Protein AF-A0A6N2NJD4-F1 (afdb_monomer_lite)

Secondary structure (DSSP, 8-state):
-------PPPHHHHS-GGGGT-TTS---HHHHHHHHHHHHHHHHHHHHHHHHHHHHHHHHHHHHHHHHHHHHHHHHHHHHHHHHHHHHHHHHHHHT---THHHHHS-----------------GGG--HHHHHHHHHSPPPP-GGGTGGGSTT-TTHHHHHH--TTHHHHHHHHHHGGGTTT---------------------------------------------SSTTGGGSS--

Foldseek 3Di:
DPPPDLDQDDLCVQQPVVLVVPVPDPDDPVVSVVSSVRSSVRSVVVSVVVVVVVVVLVVVVVVVVVVVVVVVVVVVVVVVVVVVVVPPVVVVVVVPDPDPVVVVPPDDDDDDDPDDDDPDPPDPVNDDPSVVVVVVPDDDDPPCQVVQVVDPVHGCPSVVVVPPPCVVVVVVVVVVPVVVPPDPDDDDDDDDDDDDDDDDDDDDDDDDDDDDDDDDDDDDDDPDDDPPPVVVVVPPPD

InterPro domains:
  IPR028288 SCAR/WAVE family [PTHR12902] (1-216)

pLDDT: mean 73.9, std 23.11, range [26.42, 98.56]

Radius of gyration: 37.19 Å; chains: 1; bounding box: 63×80×110 Å

Organism: Salix viminalis (NCBI:txid40686)

Sequence (238 aa):
MPLVRFEVRNEYGLGQGELYREGNREEDSKAVLDGVAVAGLVGILRQLGDLAEFAAEVFHGLQERVMSTASRSHKLMVRVQSIEAALPPLEKAVLAQTSHIHFAYTPGSEWHPCIQNEQNHFIYNDLPQFIMDSYEECRDPPRLHLLDKFDTGGPGSCLKRYSDPSYFRRVSGNVTEPDAEKLPKDKRPKKSKKKRSSQRNGDVAHYALMSNHSGSLPLQLVMGRPLLLIRLLQLTRR

Structure (mmCIF, N/CA/C/O backbone):
data_AF-A0A6N2NJD4-F1
#
_entry.id   AF-A0A6N2NJD4-F1
#
loop_
_atom_site.group_PDB
_atom_site.id
_atom_site.type_symbol
_atom_site.label_atom_id
_atom_site.label_alt_id
_atom_site.label_comp_id
_atom_site.label_asym_id
_atom_site.label_entity_id
_atom_site.label_seq_id
_atom_site.pdbx_PDB_ins_code
_atom_site.Cartn_x
_atom_site.Cartn_y
_atom_site.Cartn_z
_atom_site.occupancy
_atom_site.B_iso_or_equiv
_atom_site.auth_seq_id
_atom_site.auth_comp_id
_atom_site.auth_asym_id
_atom_site.auth_atom_id
_atom_site.pdbx_PDB_model_num
ATOM 1 N N . MET A 1 1 ? 13.678 -9.829 7.529 1.00 41.66 1 MET A N 1
ATOM 2 C CA . MET A 1 1 ? 13.281 -9.701 6.113 1.00 41.66 1 MET A CA 1
ATOM 3 C C . MET A 1 1 ? 14.233 -8.719 5.466 1.00 41.66 1 MET A C 1
ATOM 5 O O . MET A 1 1 ? 14.400 -7.648 6.044 1.00 41.66 1 MET A O 1
ATOM 9 N N . PRO A 1 2 ? 14.915 -9.063 4.364 1.00 44.28 2 PRO A N 1
ATOM 10 C CA . PRO A 1 2 ? 15.639 -8.048 3.618 1.00 44.28 2 PRO A CA 1
ATOM 11 C C . PRO A 1 2 ? 14.595 -7.052 3.107 1.00 44.28 2 PRO A C 1
ATOM 13 O O . PRO A 1 2 ? 13.614 -7.450 2.484 1.00 44.28 2 PRO A O 1
ATOM 16 N N . LEU A 1 3 ? 14.756 -5.778 3.458 1.00 49.94 3 LEU A N 1
ATOM 17 C CA . LEU A 1 3 ? 13.982 -4.705 2.847 1.00 49.94 3 LEU A CA 1
ATOM 18 C C . LEU A 1 3 ? 14.367 -4.719 1.368 1.00 49.94 3 LEU A C 1
ATOM 20 O O . LEU A 1 3 ? 15.492 -4.345 1.030 1.00 49.94 3 LEU A O 1
ATOM 24 N N . VAL A 1 4 ? 13.489 -5.248 0.514 1.00 58.44 4 VAL A N 1
ATOM 25 C CA . VAL A 1 4 ? 13.660 -5.164 -0.937 1.00 58.44 4 VAL A CA 1
ATOM 26 C C . VAL A 1 4 ? 13.730 -3.677 -1.251 1.00 58.44 4 VAL A C 1
ATOM 28 O O . VAL A 1 4 ? 12.799 -2.928 -0.957 1.00 58.44 4 VAL A O 1
ATOM 31 N N . ARG A 1 5 ? 14.891 -3.226 -1.723 1.00 67.44 5 ARG A N 1
ATOM 32 C CA . ARG A 1 5 ? 15.075 -1.840 -2.137 1.00 67.44 5 ARG A CA 1
ATOM 33 C C . ARG A 1 5 ? 14.326 -1.673 -3.450 1.00 67.44 5 ARG A C 1
ATOM 35 O O . ARG A 1 5 ? 14.513 -2.493 -4.342 1.00 67.44 5 ARG A O 1
ATOM 42 N N . PHE A 1 6 ? 13.492 -0.641 -3.543 1.00 71.31 6 PHE A N 1
ATOM 43 C CA . PHE A 1 6 ? 12.954 -0.214 -4.828 1.00 71.31 6 PHE A CA 1
ATOM 44 C C . PHE A 1 6 ? 14.142 0.118 -5.737 1.00 71.31 6 PHE A C 1
ATOM 46 O O . PHE A 1 6 ? 14.985 0.947 -5.376 1.00 71.31 6 PHE A O 1
ATOM 53 N N . GLU A 1 7 ? 14.271 -0.609 -6.843 1.00 75.50 7 GLU A N 1
ATOM 54 C CA . GLU A 1 7 ? 15.390 -0.443 -7.760 1.00 75.50 7 GLU A CA 1
ATOM 55 C C . GLU A 1 7 ? 15.073 0.705 -8.710 1.00 75.50 7 GLU A C 1
ATOM 57 O O . GLU A 1 7 ? 14.197 0.616 -9.567 1.00 75.50 7 GLU A O 1
ATOM 62 N N . VAL A 1 8 ? 15.781 1.816 -8.524 1.00 77.38 8 VAL A N 1
ATOM 63 C CA . VAL A 1 8 ? 15.699 2.944 -9.444 1.00 77.38 8 VAL A CA 1
ATOM 64 C C . VAL A 1 8 ? 16.394 2.545 -10.742 1.00 77.38 8 VAL A C 1
ATOM 66 O O . VAL A 1 8 ? 17.527 2.058 -10.724 1.00 77.38 8 VAL A O 1
ATOM 69 N N . ARG A 1 9 ? 15.717 2.760 -11.872 1.00 82.88 9 ARG A N 1
ATOM 70 C CA . ARG A 1 9 ? 16.260 2.446 -13.195 1.00 82.88 9 ARG A CA 1
ATOM 71 C C . ARG A 1 9 ? 17.563 3.209 -13.441 1.00 82.88 9 ARG A C 1
ATOM 73 O O . ARG A 1 9 ? 17.720 4.367 -13.055 1.00 82.88 9 ARG A O 1
ATOM 80 N N . ASN A 1 10 ? 18.498 2.534 -14.102 1.00 85.25 10 ASN A N 1
ATOM 81 C CA . ASN A 1 10 ? 19.816 3.074 -14.411 1.00 85.25 10 ASN A CA 1
ATOM 82 C C . ASN A 1 10 ? 19.728 4.208 -15.448 1.00 85.25 10 ASN A C 1
ATOM 84 O O . ASN A 1 10 ? 19.149 4.020 -16.524 1.00 85.25 10 ASN A O 1
ATOM 88 N N . GLU A 1 11 ? 20.361 5.349 -15.177 1.00 82.62 11 GLU A N 1
ATOM 89 C CA . GLU A 1 11 ? 20.311 6.548 -16.023 1.00 82.62 11 GLU A CA 1
ATOM 90 C C . GLU A 1 11 ? 20.792 6.284 -17.459 1.00 82.62 11 GLU A C 1
ATOM 92 O O . GLU A 1 11 ? 20.189 6.765 -18.420 1.00 82.62 11 GLU A O 1
ATOM 97 N N . TYR A 1 12 ? 21.805 5.428 -17.625 1.00 81.06 12 TYR A N 1
ATOM 98 C CA . TYR A 1 12 ? 22.357 5.060 -18.933 1.00 81.06 12 TYR A CA 1
ATOM 99 C C . TYR A 1 12 ? 21.344 4.324 -19.824 1.00 81.06 12 TYR A C 1
ATOM 101 O O . TYR A 1 12 ? 21.424 4.405 -21.048 1.00 81.06 12 TYR A O 1
ATOM 109 N N . GLY A 1 13 ? 20.386 3.607 -19.224 1.00 83.75 13 GLY A N 1
ATOM 110 C CA . GLY A 1 13 ? 19.316 2.916 -19.948 1.00 83.75 13 GLY A CA 1
ATOM 111 C C . GLY A 1 13 ? 18.120 3.813 -20.274 1.00 83.75 13 GLY A C 1
ATOM 112 O O . GLY A 1 13 ? 17.446 3.585 -21.274 1.00 83.75 13 GLY A O 1
ATOM 113 N N . LEU A 1 14 ? 17.871 4.841 -19.458 1.00 85.69 14 LEU A N 1
ATOM 114 C CA . LEU A 1 14 ? 16.716 5.740 -19.583 1.00 85.69 14 LEU A CA 1
ATOM 115 C C . LEU A 1 14 ? 16.890 6.826 -20.653 1.00 85.69 14 LEU A C 1
ATOM 117 O O . LEU A 1 14 ? 15.904 7.342 -21.183 1.00 85.69 14 LEU A O 1
ATOM 121 N N . GLY A 1 15 ? 18.131 7.209 -20.948 1.00 83.56 15 GLY A N 1
ATOM 122 C CA . GLY A 1 15 ? 18.453 8.138 -22.027 1.00 83.56 15 GLY A CA 1
ATOM 123 C C . GLY A 1 15 ? 18.366 7.453 -23.388 1.00 83.56 15 GLY A C 1
ATOM 124 O O . GLY A 1 15 ? 17.286 7.276 -23.949 1.00 83.56 15 GLY A O 1
ATOM 125 N N . GLN A 1 16 ? 19.532 7.072 -23.906 1.00 81.88 16 GLN A N 1
ATOM 126 C CA . GLN A 1 16 ? 19.685 6.338 -25.158 1.00 81.88 16 GLN A CA 1
ATOM 127 C C . GLN A 1 16 ? 20.886 5.391 -25.035 1.00 81.88 16 GLN A C 1
ATOM 129 O O . GLN A 1 16 ? 22.011 5.723 -25.403 1.00 81.88 16 GLN A O 1
ATOM 134 N N . GLY A 1 17 ? 20.640 4.208 -24.463 1.00 76.94 17 GLY A N 1
ATOM 135 C CA . GLY A 1 17 ? 21.679 3.237 -24.091 1.00 76.94 17 GLY A CA 1
ATOM 136 C C . GLY A 1 17 ? 22.566 2.751 -25.245 1.00 76.94 17 GLY A C 1
ATOM 137 O O . GLY A 1 17 ? 23.693 2.316 -25.016 1.00 76.94 17 GLY A O 1
ATOM 138 N N . GLU A 1 18 ? 22.080 2.846 -26.484 1.00 78.88 18 GLU A N 1
ATOM 139 C CA . GLU A 1 18 ? 22.795 2.438 -27.700 1.00 78.88 18 GLU A CA 1
ATOM 140 C C . GLU A 1 18 ? 24.040 3.302 -27.962 1.00 78.88 18 GLU A C 1
ATOM 142 O O . GLU A 1 18 ? 25.089 2.764 -28.319 1.00 78.88 18 GLU A O 1
ATOM 147 N N . LEU A 1 19 ? 23.986 4.601 -27.636 1.00 76.94 19 LEU A N 1
ATOM 148 C CA . LEU A 1 19 ? 25.103 5.539 -27.824 1.00 76.94 19 LEU A CA 1
ATOM 149 C C . LEU A 1 19 ? 26.313 5.215 -26.935 1.00 76.94 19 LEU A C 1
ATOM 151 O O . LEU A 1 19 ? 27.450 5.483 -27.310 1.00 76.94 19 LEU A O 1
ATOM 155 N N . TYR A 1 20 ? 26.092 4.582 -25.778 1.00 72.38 20 TYR A N 1
ATOM 156 C CA . TYR A 1 20 ? 27.173 4.110 -24.904 1.00 72.38 20 TYR A CA 1
ATOM 157 C C . TYR A 1 20 ? 27.839 2.825 -25.416 1.00 72.38 20 TYR A C 1
ATOM 159 O O . TYR A 1 20 ? 28.929 2.474 -24.965 1.00 72.38 20 TYR A O 1
ATOM 167 N N . ARG A 1 21 ? 27.182 2.096 -26.327 1.00 75.00 21 ARG A N 1
ATOM 168 C CA . ARG A 1 21 ? 27.641 0.797 -26.841 1.00 75.00 21 ARG A CA 1
ATOM 169 C C . ARG A 1 21 ? 28.287 0.909 -28.226 1.00 75.00 21 ARG A C 1
ATOM 171 O O . ARG A 1 21 ? 29.145 0.094 -28.548 1.00 75.00 21 ARG A O 1
ATOM 178 N N . GLU A 1 22 ? 27.913 1.909 -29.023 1.00 67.44 22 GLU A N 1
ATOM 179 C CA . GLU A 1 22 ? 28.341 2.081 -30.423 1.00 67.44 22 GLU A CA 1
ATOM 180 C C . GLU A 1 22 ? 29.649 2.872 -30.638 1.00 67.44 22 GLU A C 1
ATOM 182 O O . GLU A 1 22 ? 29.954 3.239 -31.770 1.00 67.44 22 GLU A O 1
ATOM 187 N N . GLY A 1 23 ? 30.483 3.070 -29.609 1.00 60.19 23 GLY A N 1
ATOM 188 C CA . GLY A 1 23 ? 31.708 3.896 -29.653 1.00 60.19 23 GLY A CA 1
ATOM 189 C C . GLY A 1 23 ? 32.850 3.453 -30.592 1.00 60.19 23 GLY A C 1
ATOM 190 O O . GLY A 1 23 ? 33.987 3.858 -30.380 1.00 60.19 23 GLY A O 1
ATOM 191 N N . ASN A 1 24 ? 32.580 2.614 -31.595 1.00 57.34 24 ASN A N 1
ATOM 192 C CA . ASN A 1 24 ? 33.562 2.036 -32.516 1.00 57.34 24 ASN A CA 1
ATOM 193 C C . ASN A 1 24 ? 33.268 2.309 -34.005 1.00 57.34 24 ASN A C 1
ATOM 195 O O . ASN A 1 24 ? 33.905 1.711 -34.872 1.00 57.34 24 ASN A O 1
ATOM 199 N N . ARG A 1 25 ? 32.288 3.162 -34.325 1.00 63.16 25 ARG A N 1
ATOM 200 C CA . ARG A 1 25 ? 31.987 3.568 -35.709 1.00 63.16 25 ARG A CA 1
ATOM 201 C C . ARG A 1 25 ? 32.747 4.862 -36.008 1.00 63.16 25 ARG A C 1
ATOM 203 O O . ARG A 1 25 ? 32.853 5.707 -35.128 1.00 63.16 25 ARG A O 1
ATOM 210 N N . GLU A 1 26 ? 33.309 4.984 -37.212 1.00 59.03 26 GLU A N 1
ATOM 211 C CA . GLU A 1 26 ? 34.078 6.141 -37.717 1.00 59.03 26 GLU A CA 1
ATOM 212 C C . GLU A 1 26 ? 33.201 7.409 -37.856 1.00 59.03 26 GLU A C 1
ATOM 214 O O . GLU A 1 26 ? 33.048 7.978 -38.935 1.00 59.03 26 GLU A O 1
ATOM 219 N N . GLU A 1 27 ? 32.560 7.827 -36.769 1.00 63.69 27 GLU A N 1
ATOM 220 C CA . GLU A 1 27 ? 31.718 9.014 -36.674 1.00 63.69 27 GLU A CA 1
ATOM 221 C C . GLU A 1 27 ? 32.512 10.205 -36.127 1.00 63.69 27 GLU A C 1
ATOM 223 O O . GLU A 1 27 ? 33.555 10.056 -35.485 1.00 63.69 27 GLU A O 1
ATOM 228 N N . ASP A 1 28 ? 32.008 11.415 -36.387 1.00 78.50 28 ASP A N 1
ATOM 229 C CA . ASP A 1 28 ? 32.561 12.655 -35.846 1.00 78.50 28 ASP A CA 1
ATOM 230 C C . ASP A 1 28 ? 32.601 12.581 -34.310 1.00 78.50 28 ASP A C 1
ATOM 232 O O . ASP A 1 28 ? 31.572 12.648 -33.633 1.00 78.50 28 ASP A O 1
ATOM 236 N N . SER A 1 29 ? 33.809 12.437 -33.753 1.00 80.69 29 SER A N 1
ATOM 237 C CA . SER A 1 29 ? 34.042 12.250 -32.316 1.00 80.69 29 SER A CA 1
ATOM 238 C C . SER A 1 29 ? 33.379 13.329 -31.457 1.00 80.69 29 SER A C 1
ATOM 240 O O . SER A 1 29 ? 33.031 13.054 -30.307 1.00 80.69 29 SER A O 1
ATOM 242 N N . LYS A 1 30 ? 33.195 14.543 -31.991 1.00 84.56 30 LYS A N 1
ATOM 243 C CA . LYS A 1 30 ? 32.505 15.624 -31.286 1.00 84.56 30 LYS A CA 1
ATOM 244 C C . LYS A 1 30 ? 31.002 15.362 -31.189 1.00 84.56 30 LYS A C 1
ATOM 246 O O . LYS A 1 30 ? 30.432 15.507 -30.112 1.00 84.56 30 LYS A O 1
ATOM 251 N N . ALA A 1 31 ? 30.379 14.934 -32.285 1.00 83.81 31 ALA A N 1
ATOM 252 C CA . ALA A 1 31 ? 28.952 14.628 -32.324 1.00 83.81 31 ALA A CA 1
ATOM 253 C C . ALA A 1 31 ? 28.594 13.453 -31.399 1.00 83.81 31 ALA A C 1
ATOM 255 O O . ALA A 1 31 ? 27.575 13.504 -30.712 1.00 83.81 31 ALA A O 1
ATOM 256 N N . VAL A 1 32 ? 29.462 12.438 -31.318 1.00 85.06 32 VAL A N 1
ATOM 257 C CA . VAL A 1 32 ? 29.299 11.307 -30.388 1.00 85.06 32 VAL A CA 1
ATOM 258 C C . VAL A 1 32 ? 29.342 11.780 -28.933 1.00 85.06 32 VAL A C 1
ATOM 260 O O . VAL A 1 32 ? 28.476 11.413 -28.140 1.00 85.06 32 VAL A O 1
ATOM 263 N N . LEU A 1 33 ? 30.315 12.625 -28.572 1.00 86.94 33 LEU A N 1
ATOM 264 C CA . LEU A 1 33 ? 30.440 13.141 -27.206 1.00 86.94 33 LEU A CA 1
ATOM 265 C C . LEU A 1 33 ? 29.244 14.020 -26.813 1.00 86.94 33 LEU A C 1
ATOM 267 O O . LEU A 1 33 ? 28.699 13.854 -25.720 1.00 86.94 33 LEU A O 1
ATOM 271 N N . ASP A 1 34 ? 28.813 14.910 -27.709 1.00 89.12 34 ASP A N 1
ATOM 272 C CA . ASP A 1 34 ? 27.636 15.758 -27.500 1.00 89.12 34 ASP A CA 1
ATOM 273 C C . ASP A 1 34 ? 26.365 14.897 -27.349 1.00 89.12 34 ASP A C 1
ATOM 275 O O . ASP A 1 34 ? 25.558 15.125 -26.444 1.00 89.12 34 ASP A O 1
ATOM 279 N N . GLY A 1 35 ? 26.218 13.850 -28.168 1.00 88.31 35 GLY A N 1
ATOM 280 C CA . GLY A 1 35 ? 25.114 12.890 -28.085 1.00 88.31 35 GLY A CA 1
ATOM 281 C C . GLY A 1 35 ? 25.081 12.124 -26.761 1.00 88.31 35 GLY A C 1
ATOM 282 O O . GLY A 1 35 ? 24.030 12.044 -26.124 1.00 88.31 35 GLY A O 1
ATOM 283 N N . VAL A 1 36 ? 26.227 11.619 -26.295 1.00 89.25 36 VAL A N 1
ATOM 284 C CA . VAL A 1 36 ? 26.351 10.928 -24.999 1.00 89.25 36 VAL A CA 1
ATOM 285 C C . VAL A 1 36 ? 26.058 11.869 -23.828 1.00 89.25 36 VAL A C 1
ATOM 287 O O . VAL A 1 36 ? 25.386 11.469 -22.875 1.00 89.25 36 VAL A O 1
ATOM 290 N N . ALA A 1 37 ? 26.514 13.123 -23.890 1.00 90.62 37 ALA A N 1
ATOM 291 C CA . ALA A 1 37 ? 26.232 14.119 -22.857 1.00 90.62 37 ALA A CA 1
ATOM 292 C C . ALA A 1 37 ? 24.728 14.420 -22.756 1.00 90.62 37 ALA A C 1
ATOM 294 O O . ALA A 1 37 ? 24.165 14.409 -21.658 1.00 90.62 37 ALA A O 1
ATOM 295 N N . VAL A 1 38 ? 24.058 14.629 -23.894 1.00 92.62 38 VAL A N 1
ATOM 296 C CA . VAL A 1 38 ? 22.604 14.848 -23.937 1.00 92.62 38 VAL A CA 1
ATOM 297 C C . VAL A 1 38 ? 21.848 13.601 -23.474 1.00 92.62 38 VAL A C 1
ATOM 299 O O . VAL A 1 38 ? 20.945 13.718 -22.647 1.00 92.62 38 VAL A O 1
ATOM 302 N N . ALA A 1 39 ? 22.234 12.407 -23.932 1.00 91.25 39 ALA A N 1
ATOM 303 C CA . ALA A 1 39 ? 21.615 11.150 -23.512 1.00 91.25 39 ALA A CA 1
ATOM 304 C C . ALA A 1 39 ? 21.750 10.916 -22.000 1.00 91.25 39 ALA A C 1
ATOM 306 O O . ALA A 1 39 ? 20.775 10.522 -21.360 1.00 91.25 39 ALA A O 1
ATOM 307 N N . GLY A 1 40 ? 22.911 11.222 -21.415 1.00 91.75 40 GLY A N 1
ATOM 308 C CA . GLY A 1 40 ? 23.136 11.140 -19.972 1.00 91.75 40 GLY A CA 1
ATOM 309 C C . GLY A 1 40 ? 22.259 12.111 -19.183 1.00 91.75 40 GLY A C 1
ATOM 310 O O . GLY A 1 40 ? 21.608 11.709 -18.221 1.00 91.75 40 GLY A O 1
ATOM 311 N N . LEU A 1 41 ? 22.164 13.372 -19.622 1.00 93.75 41 LEU A N 1
ATOM 312 C CA . LEU A 1 41 ? 21.281 14.367 -18.999 1.00 93.75 41 LEU A CA 1
ATOM 313 C C . LEU A 1 41 ? 19.806 13.948 -19.064 1.00 93.75 41 LEU A C 1
ATOM 315 O O . LEU A 1 41 ? 19.091 14.053 -18.069 1.00 93.75 41 LEU A O 1
ATOM 319 N N . VAL A 1 42 ? 19.353 13.436 -20.211 1.00 94.31 42 VAL A N 1
ATOM 320 C CA . VAL A 1 42 ? 17.987 12.915 -20.379 1.00 94.31 42 VAL A CA 1
ATOM 321 C C . VAL A 1 42 ? 17.744 11.702 -19.476 1.00 94.31 42 VAL A C 1
ATOM 323 O O . VAL A 1 42 ? 16.677 11.598 -18.870 1.00 94.31 42 VAL A O 1
ATOM 326 N N . GLY A 1 43 ? 18.732 10.813 -19.348 1.00 94.12 43 GLY A N 1
ATOM 327 C CA . GLY A 1 43 ? 18.688 9.668 -18.442 1.00 94.12 43 GLY A CA 1
ATOM 328 C C . GLY A 1 43 ? 18.491 10.079 -16.984 1.00 94.12 43 GLY A C 1
ATOM 329 O O . GLY A 1 43 ? 17.584 9.574 -16.325 1.00 94.12 43 GLY A O 1
ATOM 330 N N . ILE A 1 44 ? 19.266 11.060 -16.511 1.00 94.62 44 ILE A N 1
ATOM 331 C CA . ILE A 1 44 ? 19.141 11.621 -15.155 1.00 94.62 44 ILE A CA 1
ATOM 332 C C . ILE A 1 44 ? 17.772 12.285 -14.956 1.00 94.62 44 ILE A C 1
ATOM 334 O O . ILE A 1 44 ? 17.129 12.080 -13.929 1.00 94.62 44 ILE A O 1
ATOM 338 N N . LEU A 1 45 ? 17.293 13.065 -15.933 1.00 95.62 45 LEU A N 1
ATOM 339 C CA . LEU A 1 45 ? 15.982 13.719 -15.844 1.00 95.62 45 LEU A CA 1
ATOM 340 C C . LEU A 1 45 ? 14.838 12.707 -15.714 1.00 95.62 45 LEU A C 1
ATOM 342 O O . LEU A 1 45 ? 13.924 12.921 -14.921 1.00 95.62 45 LEU A O 1
ATOM 346 N N . ARG A 1 46 ? 14.897 11.596 -16.454 1.00 93.94 46 ARG A N 1
ATOM 347 C CA . ARG A 1 46 ? 13.920 10.505 -16.327 1.00 93.94 46 ARG A CA 1
ATOM 348 C C . ARG A 1 46 ? 14.017 9.801 -14.983 1.00 93.94 46 ARG A C 1
ATOM 350 O O . ARG A 1 46 ? 12.993 9.585 -14.355 1.00 93.94 46 ARG A O 1
ATOM 357 N N . GLN A 1 47 ? 15.231 9.539 -14.508 1.00 94.00 47 GLN A N 1
ATOM 358 C CA . GLN A 1 47 ? 15.458 8.924 -13.201 1.00 94.00 47 GLN A CA 1
ATOM 359 C C . GLN A 1 47 ? 14.884 9.773 -12.053 1.00 94.00 47 GLN A C 1
ATOM 361 O O . GLN A 1 47 ? 14.297 9.244 -11.111 1.00 94.00 47 GLN A O 1
ATOM 366 N N . LEU A 1 48 ? 15.012 11.101 -12.142 1.00 94.81 48 LEU A N 1
ATOM 367 C CA . LEU A 1 48 ? 14.375 12.031 -11.206 1.00 94.81 48 LEU A CA 1
ATOM 368 C C . LEU A 1 48 ? 12.844 12.015 -11.317 1.00 94.81 48 LEU A C 1
ATOM 370 O O . LEU A 1 48 ? 12.172 12.178 -10.301 1.00 94.81 48 LEU A O 1
ATOM 374 N N . GLY A 1 49 ? 12.304 11.808 -12.521 1.00 93.31 49 GLY A N 1
ATOM 375 C CA . GLY A 1 49 ? 10.875 11.589 -12.751 1.00 93.31 49 GLY A CA 1
ATOM 376 C C . GLY A 1 49 ? 10.361 10.341 -12.034 1.00 93.31 49 GLY A C 1
ATOM 377 O O . GLY A 1 49 ? 9.445 10.455 -11.223 1.00 93.31 49 GLY A O 1
ATOM 378 N N . ASP A 1 50 ? 11.014 9.195 -12.247 1.00 89.88 50 ASP A N 1
ATOM 379 C CA . ASP A 1 50 ? 10.681 7.922 -11.589 1.00 89.88 50 ASP A CA 1
ATOM 380 C C . ASP A 1 50 ? 10.749 8.056 -10.051 1.00 89.88 50 ASP A C 1
ATOM 382 O O . ASP A 1 50 ? 9.878 7.584 -9.321 1.00 89.88 50 ASP A O 1
ATOM 386 N N . LEU A 1 51 ? 11.766 8.759 -9.530 1.00 91.12 51 LEU A N 1
ATOM 387 C CA . LEU A 1 51 ? 11.895 9.018 -8.092 1.00 91.12 51 LEU A CA 1
ATOM 388 C C . LEU A 1 51 ? 10.774 9.919 -7.552 1.00 91.12 51 LEU A C 1
ATOM 390 O O . LEU A 1 51 ? 10.303 9.711 -6.432 1.00 91.12 51 LEU A O 1
ATOM 394 N N . ALA A 1 52 ? 10.366 10.934 -8.316 1.00 94.06 52 ALA A N 1
ATOM 395 C CA . ALA A 1 52 ? 9.279 11.827 -7.931 1.00 94.06 52 ALA A CA 1
ATOM 396 C C . ALA A 1 52 ? 7.928 11.097 -7.903 1.00 94.06 52 ALA A C 1
ATOM 398 O O . ALA A 1 52 ? 7.144 11.318 -6.978 1.00 94.06 52 ALA A O 1
ATOM 399 N N . GLU A 1 53 ? 7.681 10.206 -8.864 1.00 89.62 53 GLU A N 1
ATOM 400 C CA . GLU A 1 53 ? 6.502 9.336 -8.896 1.00 89.62 53 GLU A CA 1
ATOM 401 C C . GLU A 1 53 ? 6.467 8.410 -7.674 1.00 89.62 53 GLU A C 1
ATOM 403 O O . GLU A 1 53 ? 5.499 8.430 -6.911 1.00 89.62 53 GLU A O 1
ATOM 408 N N . PHE A 1 54 ? 7.572 7.717 -7.382 1.00 87.50 54 PHE A N 1
ATOM 409 C CA . PHE A 1 54 ? 7.679 6.872 -6.189 1.00 87.50 54 PHE A CA 1
ATOM 410 C C . PHE A 1 54 ? 7.458 7.657 -4.885 1.00 87.50 54 PHE A C 1
ATOM 412 O O . PHE A 1 54 ? 6.750 7.213 -3.978 1.00 87.50 54 PHE A O 1
ATOM 419 N N . ALA A 1 55 ? 8.037 8.857 -4.773 1.00 91.69 55 ALA A N 1
ATOM 420 C CA . ALA A 1 55 ? 7.818 9.714 -3.612 1.00 91.69 55 ALA A CA 1
ATOM 421 C C . ALA A 1 55 ? 6.338 10.104 -3.464 1.00 91.69 55 ALA A C 1
ATOM 423 O O . ALA A 1 55 ? 5.818 10.106 -2.345 1.00 91.69 55 ALA A O 1
ATOM 424 N N . ALA A 1 56 ? 5.650 10.404 -4.570 1.00 92.50 56 ALA A N 1
ATOM 425 C CA . ALA A 1 56 ? 4.229 10.734 -4.557 1.00 92.50 56 ALA A CA 1
ATOM 426 C C . ALA A 1 56 ? 3.375 9.572 -4.027 1.00 92.50 56 ALA A C 1
ATOM 428 O O . ALA A 1 56 ? 2.512 9.805 -3.179 1.00 92.50 56 ALA A O 1
ATOM 429 N N . GLU A 1 57 ? 3.652 8.332 -4.435 1.00 88.06 57 GLU A N 1
ATOM 430 C CA . GLU A 1 57 ? 2.962 7.143 -3.914 1.00 88.06 57 GLU A CA 1
ATOM 431 C C . GLU A 1 57 ? 3.159 6.969 -2.402 1.00 88.06 57 GLU A C 1
ATOM 433 O O . GLU A 1 57 ? 2.193 6.775 -1.654 1.00 88.06 57 GLU A O 1
ATOM 438 N N . VAL A 1 58 ? 4.402 7.099 -1.923 1.00 89.94 58 VAL A N 1
ATOM 439 C CA . VAL A 1 58 ? 4.732 6.987 -0.491 1.00 89.94 58 VAL A CA 1
ATOM 440 C C . VAL A 1 58 ? 3.994 8.049 0.322 1.00 89.94 58 VAL A C 1
ATOM 442 O O . VAL A 1 58 ? 3.385 7.742 1.354 1.00 89.94 58 VAL A O 1
ATOM 445 N N . PHE A 1 59 ? 4.025 9.305 -0.130 1.00 95.06 59 PHE A N 1
ATOM 446 C CA . PHE A 1 59 ? 3.356 10.395 0.576 1.00 95.06 59 PHE A CA 1
ATOM 447 C C . PHE A 1 59 ? 1.835 10.293 0.503 1.00 95.06 59 PHE A C 1
ATOM 449 O O . PHE A 1 59 ? 1.174 10.621 1.490 1.00 95.06 59 PHE A O 1
ATOM 456 N N . HIS A 1 60 ? 1.277 9.786 -0.596 1.00 93.69 60 HIS A N 1
ATOM 457 C CA . HIS A 1 60 ? -0.152 9.517 -0.705 1.00 93.69 60 HIS A CA 1
ATOM 458 C C . HIS A 1 60 ? -0.610 8.478 0.328 1.00 93.69 60 HIS A C 1
ATOM 460 O O . HIS A 1 60 ? -1.520 8.749 1.117 1.00 93.69 60 HIS A O 1
ATOM 466 N N . GLY A 1 61 ? 0.075 7.331 0.405 1.00 90.44 61 GLY A N 1
ATOM 467 C CA . GLY A 1 61 ? -0.236 6.293 1.392 1.00 90.44 61 GLY A CA 1
ATOM 468 C C . GLY A 1 61 ? -0.084 6.785 2.836 1.00 90.44 61 GLY A C 1
ATOM 469 O O . GLY A 1 61 ? -0.914 6.489 3.701 1.00 90.44 61 GLY A O 1
ATOM 470 N N . LEU A 1 62 ? 0.937 7.603 3.114 1.00 96.00 62 LEU A N 1
ATOM 471 C CA . LEU A 1 62 ? 1.102 8.226 4.429 1.00 96.00 62 LEU A CA 1
ATOM 472 C C . LEU A 1 62 ? -0.044 9.195 4.747 1.00 96.00 62 LEU A C 1
ATOM 474 O O . LEU A 1 62 ? -0.585 9.161 5.855 1.00 96.00 62 LEU A O 1
ATOM 478 N N . GLN A 1 63 ? -0.431 10.038 3.790 1.00 97.25 63 GLN A N 1
ATOM 479 C CA . GLN A 1 63 ? -1.523 10.993 3.955 1.00 97.25 63 GLN A CA 1
ATOM 480 C C . GLN A 1 63 ? -2.834 10.278 4.285 1.00 97.25 63 GLN A C 1
ATOM 482 O O . GLN A 1 63 ? -3.526 10.692 5.216 1.00 97.25 63 GLN A O 1
ATOM 487 N N . GLU A 1 64 ? -3.163 9.187 3.594 1.00 95.69 64 GLU A N 1
ATOM 488 C CA . GLU A 1 64 ? -4.370 8.403 3.875 1.00 95.69 64 GLU A CA 1
ATOM 489 C C . GLU A 1 64 ? -4.384 7.887 5.325 1.00 95.69 64 GLU A C 1
ATOM 491 O O . GLU A 1 64 ? -5.365 8.061 6.062 1.00 95.69 64 GLU A O 1
ATOM 496 N N . ARG A 1 65 ? -3.259 7.326 5.790 1.00 96.19 65 ARG A N 1
ATOM 497 C CA . ARG A 1 65 ? -3.109 6.831 7.170 1.00 96.19 65 ARG A CA 1
ATOM 498 C C . ARG A 1 65 ? -3.224 7.948 8.202 1.00 96.19 65 ARG A C 1
ATOM 500 O O . ARG A 1 65 ? -3.885 7.767 9.233 1.00 96.19 65 ARG A O 1
ATOM 507 N N . VAL A 1 66 ? -2.618 9.103 7.933 1.00 98.50 66 VAL A N 1
ATOM 508 C CA . VAL A 1 66 ? -2.698 10.286 8.801 1.00 98.50 66 VAL A CA 1
ATOM 509 C C . VAL A 1 66 ? -4.135 10.795 8.879 1.00 98.50 66 VAL A C 1
ATOM 511 O O . VAL A 1 66 ? -4.640 11.012 9.980 1.00 98.50 66 VAL A O 1
ATOM 514 N N . MET A 1 67 ? -4.831 10.910 7.748 1.00 98.25 67 MET A N 1
ATOM 515 C CA . MET A 1 67 ? -6.218 11.379 7.693 1.00 98.25 67 MET A CA 1
ATOM 516 C C . MET A 1 67 ? -7.179 10.433 8.419 1.00 98.25 67 MET A C 1
ATOM 518 O O . MET A 1 67 ? -8.003 10.884 9.221 1.00 98.25 67 MET A O 1
ATOM 522 N N . SER A 1 68 ? -7.040 9.119 8.218 1.00 98.12 68 SER A N 1
ATOM 523 C CA . SER A 1 68 ? -7.824 8.105 8.939 1.00 98.12 68 SER A CA 1
ATOM 524 C C . SER A 1 68 ? -7.602 8.195 10.453 1.00 98.12 68 SER A C 1
ATOM 526 O O . SER A 1 68 ? -8.552 8.204 11.244 1.00 98.12 68 SER A O 1
ATOM 528 N N . THR A 1 69 ? -6.346 8.352 10.876 1.00 98.31 69 THR A N 1
ATOM 529 C CA . THR A 1 69 ? -5.987 8.496 12.294 1.00 98.31 69 THR A CA 1
ATOM 530 C C . THR A 1 69 ? -6.521 9.799 12.888 1.00 98.31 69 THR A C 1
ATOM 532 O O . THR A 1 69 ? -7.081 9.784 13.985 1.00 98.31 69 THR A O 1
ATOM 535 N N . ALA A 1 70 ? -6.417 10.916 12.166 1.00 98.50 70 ALA A N 1
ATOM 536 C CA . ALA A 1 70 ? -6.933 12.214 12.596 1.00 98.50 70 ALA A CA 1
ATOM 537 C C . ALA A 1 70 ? -8.460 12.189 12.764 1.00 98.50 70 ALA A C 1
ATOM 539 O O . ALA A 1 70 ? -8.973 12.633 13.791 1.00 98.50 70 ALA A O 1
ATOM 540 N N . SER A 1 71 ? -9.183 11.590 11.812 1.00 98.50 71 SER A N 1
ATOM 541 C CA . SER A 1 71 ? -10.636 11.387 11.895 1.00 98.50 71 SER A CA 1
ATOM 542 C C . SER A 1 71 ? -11.031 10.558 13.125 1.00 98.50 71 SER A C 1
ATOM 544 O O . SER A 1 71 ? -11.897 10.957 13.913 1.00 98.50 71 SER A O 1
ATOM 546 N N . ARG A 1 72 ? -10.339 9.435 13.367 1.00 98.00 72 ARG A N 1
ATOM 547 C CA . ARG A 1 72 ? -10.547 8.598 14.563 1.00 98.00 72 ARG A CA 1
ATOM 548 C C . ARG A 1 72 ? -10.259 9.357 15.858 1.00 98.00 72 ARG A C 1
ATOM 550 O O . ARG A 1 72 ? -11.034 9.242 16.807 1.00 98.00 72 ARG A O 1
ATOM 557 N N . SER A 1 73 ? -9.174 10.129 15.889 1.00 98.56 73 SER A N 1
ATOM 558 C CA . SER A 1 73 ? -8.789 10.961 17.032 1.00 98.56 73 SER A CA 1
ATOM 559 C C . SER A 1 73 ? -9.854 12.013 17.334 1.00 98.56 73 SER A C 1
ATOM 561 O O . SER A 1 73 ? -10.304 12.130 18.472 1.00 98.56 73 SER A O 1
ATOM 563 N N . HIS A 1 74 ? -10.358 12.699 16.306 1.00 98.44 74 HIS A N 1
ATOM 564 C CA . HIS A 1 74 ? -11.428 13.677 16.463 1.00 98.44 74 HIS A CA 1
ATOM 565 C C . HIS A 1 74 ? -12.711 13.039 17.018 1.00 98.44 74 HIS A C 1
ATOM 567 O O . HIS A 1 74 ? -13.284 13.534 17.989 1.00 98.44 74 HIS A O 1
ATOM 573 N N . LYS A 1 75 ? -13.120 11.880 16.484 1.00 98.38 75 LYS A N 1
ATOM 574 C CA . LYS A 1 75 ? -14.266 11.119 17.012 1.00 98.38 75 LYS A CA 1
ATOM 575 C C . LYS A 1 75 ? -14.072 10.725 18.479 1.00 98.38 75 LYS A C 1
ATOM 577 O O . LYS A 1 75 ? -15.024 10.765 19.257 1.00 98.38 75 LYS A O 1
ATOM 582 N N . LEU A 1 76 ? -12.858 10.334 18.866 1.00 98.19 76 LEU A N 1
ATOM 583 C CA . LEU A 1 76 ? -12.527 10.019 20.254 1.00 98.19 76 LEU A CA 1
ATOM 584 C C . LEU A 1 76 ? -12.603 11.266 21.142 1.00 98.19 76 LEU A C 1
ATOM 586 O O . LEU A 1 76 ? -13.204 11.199 22.208 1.00 98.19 76 LEU A O 1
ATOM 590 N N . MET A 1 77 ? -12.085 12.403 20.681 1.00 98.44 77 MET A N 1
ATOM 591 C CA . MET A 1 77 ? -12.138 13.675 21.404 1.00 98.44 77 MET A CA 1
ATOM 592 C C . MET A 1 77 ? -13.578 14.109 21.697 1.00 98.44 77 MET A C 1
ATOM 594 O O . MET A 1 77 ? -13.897 14.430 22.839 1.00 98.44 77 MET A O 1
ATOM 598 N N . VAL A 1 78 ? -14.468 14.045 20.704 1.00 98.44 78 VAL A N 1
ATOM 599 C CA . VAL A 1 78 ? -15.896 14.366 20.888 1.00 98.44 78 VAL A CA 1
ATOM 600 C C . VAL A 1 78 ? -16.545 13.440 21.924 1.00 98.44 78 VAL A C 1
ATOM 602 O O . VAL A 1 78 ? -17.302 13.890 22.783 1.00 98.44 78 VAL A O 1
ATOM 605 N N . ARG A 1 79 ? -16.221 12.140 21.901 1.00 98.06 79 ARG A N 1
ATOM 606 C CA . ARG A 1 79 ? -16.724 11.187 22.906 1.00 98.06 79 ARG A CA 1
ATOM 607 C C . ARG A 1 79 ? -16.197 11.491 24.306 1.00 98.06 79 ARG A C 1
ATOM 609 O O . ARG A 1 79 ? -16.963 11.391 25.257 1.00 98.06 79 ARG A O 1
ATOM 616 N N . VAL A 1 80 ? -14.925 11.864 24.435 1.00 98.44 80 VAL A N 1
ATOM 617 C CA . VAL A 1 80 ? -14.331 12.257 25.722 1.00 98.44 80 VAL A CA 1
ATOM 618 C C . VAL A 1 80 ? -15.049 13.478 26.288 1.00 98.44 80 VAL A C 1
ATOM 620 O O . VAL A 1 80 ? -15.460 13.433 27.440 1.00 98.44 80 VAL A O 1
ATOM 623 N N . GLN A 1 81 ? -15.302 14.505 25.473 1.00 98.19 81 GLN A N 1
ATOM 624 C CA . GLN A 1 81 ? -16.062 15.689 25.896 1.00 98.19 81 GLN A CA 1
ATOM 625 C C . GLN A 1 81 ? -17.484 15.331 26.351 1.00 98.19 81 GLN A C 1
ATOM 627 O O . GLN A 1 81 ? -17.964 15.833 27.364 1.00 98.19 81 GLN A O 1
ATOM 632 N N . SER A 1 82 ? -18.154 14.422 25.636 1.00 97.94 82 SER A N 1
ATOM 633 C CA . SER A 1 82 ? -19.475 13.930 26.038 1.00 97.94 82 SER A CA 1
ATOM 634 C C . SER A 1 82 ? -19.443 13.179 27.372 1.00 97.94 82 SER A C 1
ATOM 636 O O . SER A 1 82 ? -20.379 13.316 28.157 1.00 97.94 82 SER A O 1
ATOM 638 N N . ILE A 1 83 ? -18.402 12.382 27.632 1.00 97.44 83 ILE A N 1
ATOM 639 C CA . ILE A 1 83 ? -18.231 11.665 28.904 1.00 97.44 83 ILE A CA 1
ATOM 640 C C . ILE A 1 83 ? -17.919 12.656 30.028 1.00 97.44 83 ILE A C 1
ATOM 642 O O . ILE A 1 83 ? -18.527 12.575 31.090 1.00 97.44 83 ILE A O 1
ATOM 646 N N . GLU A 1 84 ? -17.027 13.615 29.786 1.00 97.94 84 GLU A N 1
ATOM 647 C CA . GLU A 1 84 ? -16.668 14.667 30.741 1.00 97.94 84 GLU A CA 1
ATOM 648 C C . GLU A 1 84 ? -17.896 15.479 31.168 1.00 97.94 84 GLU A C 1
ATOM 650 O O . GLU A 1 84 ? -18.088 15.723 32.356 1.00 97.94 84 GLU A O 1
ATOM 655 N N . ALA A 1 85 ? -18.788 15.811 30.231 1.00 96.88 85 ALA A N 1
ATOM 656 C CA . ALA A 1 85 ? -20.047 16.485 30.539 1.00 96.88 85 ALA A CA 1
ATOM 657 C C . ALA A 1 85 ? -21.053 15.597 31.303 1.00 96.88 85 ALA A C 1
ATOM 659 O O . ALA A 1 85 ? -21.844 16.108 32.097 1.00 96.88 85 ALA A O 1
ATOM 660 N N . ALA A 1 86 ? -21.039 14.277 31.083 1.00 96.81 86 ALA A N 1
ATOM 661 C CA . ALA A 1 86 ? -21.946 13.323 31.731 1.00 96.81 86 ALA A CA 1
ATOM 662 C C . ALA A 1 86 ? -21.469 12.853 33.120 1.00 96.81 86 ALA A C 1
ATOM 664 O O . ALA A 1 86 ? -22.270 12.336 33.902 1.00 96.81 86 ALA A O 1
ATOM 665 N N . LEU A 1 87 ? -20.187 13.037 33.448 1.00 96.50 87 LEU A N 1
ATOM 666 C CA . LEU A 1 87 ? -19.600 12.609 34.720 1.00 96.50 87 LEU A CA 1
ATOM 667 C C . LEU A 1 87 ? -20.179 13.334 35.950 1.00 96.50 87 LEU A C 1
ATOM 669 O O . LEU A 1 87 ? -20.565 12.637 36.885 1.00 96.50 87 LEU A O 1
ATOM 673 N N . PRO A 1 88 ? -20.317 14.676 35.987 1.00 96.62 88 PRO A N 1
ATOM 674 C CA . PRO A 1 88 ? -20.800 15.378 37.178 1.00 96.62 88 PRO A CA 1
ATOM 675 C C . PRO A 1 88 ? -22.180 14.930 37.704 1.00 96.62 88 PRO A C 1
ATOM 677 O O . PRO A 1 88 ? -22.313 14.743 38.916 1.00 96.62 88 PRO A O 1
ATOM 680 N N . PRO A 1 89 ? -23.235 14.751 36.877 1.00 95.44 89 PRO A N 1
ATOM 681 C CA . PRO A 1 89 ? -24.512 14.242 37.382 1.00 95.44 89 PRO A CA 1
ATOM 682 C C . PRO A 1 89 ? -24.423 12.774 37.823 1.00 95.44 89 PRO A C 1
ATOM 684 O O . PRO A 1 89 ? -25.059 12.405 38.810 1.00 95.44 89 PRO A O 1
ATOM 687 N N . LEU A 1 90 ? -23.616 11.955 37.140 1.00 92.38 90 LEU A N 1
ATOM 688 C CA . LEU A 1 90 ? -23.385 10.560 37.517 1.00 92.38 90 LEU A CA 1
ATOM 689 C C . LEU A 1 90 ? -22.678 10.458 38.875 1.00 92.38 90 LEU A C 1
ATOM 691 O O . LEU A 1 90 ? -23.121 9.710 39.741 1.00 92.38 90 LEU A O 1
ATOM 695 N N . GLU A 1 91 ? -21.622 11.242 39.086 1.00 94.31 91 GLU A N 1
ATOM 696 C CA . GLU A 1 91 ? -20.878 11.302 40.346 1.00 94.31 91 GLU A CA 1
ATOM 697 C C . GLU A 1 91 ? -21.797 11.695 41.506 1.00 94.31 91 GLU A C 1
ATOM 699 O O . GLU A 1 91 ? -21.816 11.026 42.538 1.00 94.31 91 GLU A O 1
ATOM 704 N N . LYS A 1 92 ? -22.643 12.715 41.312 1.00 94.62 92 LYS A N 1
ATOM 705 C CA . LYS A 1 92 ? -23.650 13.108 42.308 1.00 94.62 92 LYS A CA 1
ATOM 706 C C . LYS A 1 92 ? -24.635 11.981 42.618 1.00 94.62 92 LYS A C 1
ATOM 708 O O . LYS A 1 92 ? -24.944 11.767 43.786 1.00 94.62 92 LYS A O 1
ATOM 713 N N . ALA A 1 93 ? -25.122 11.261 41.607 1.00 89.19 93 ALA A N 1
ATOM 714 C CA . ALA A 1 93 ? -26.050 10.146 41.803 1.00 89.19 93 ALA A CA 1
ATOM 715 C C . ALA A 1 93 ? -25.406 8.977 42.568 1.00 89.19 93 ALA A C 1
ATOM 717 O O . ALA A 1 93 ? -26.053 8.375 43.423 1.00 89.19 93 ALA A O 1
ATOM 718 N N . VAL A 1 94 ? -24.130 8.684 42.296 1.00 87.88 94 VAL A N 1
ATOM 719 C CA . VAL A 1 94 ? -23.364 7.647 43.003 1.00 87.88 94 VAL A CA 1
ATOM 720 C C . VAL A 1 94 ? -23.099 8.056 44.453 1.00 87.88 94 VAL A C 1
ATOM 722 O O . VAL A 1 94 ? -23.341 7.258 45.354 1.00 87.88 94 VAL A O 1
ATOM 725 N N . LEU A 1 95 ? -22.663 9.297 44.697 1.00 89.00 95 LEU A N 1
ATOM 726 C CA . LEU A 1 95 ? -22.391 9.812 46.047 1.00 89.00 95 LEU A CA 1
ATOM 727 C C . LEU A 1 95 ? -23.656 9.974 46.902 1.00 89.00 95 LEU A C 1
ATOM 729 O O . LEU A 1 95 ? -23.580 9.891 48.124 1.00 89.00 95 LEU A O 1
ATOM 733 N N . ALA A 1 96 ? -24.816 10.200 46.282 1.00 88.94 96 ALA A N 1
ATOM 734 C CA . ALA A 1 96 ? -26.094 10.274 46.987 1.00 88.94 96 ALA A CA 1
ATOM 735 C C . ALA A 1 96 ? -26.574 8.910 47.516 1.00 88.94 96 ALA A C 1
ATOM 737 O O . ALA A 1 96 ? -27.452 8.869 48.380 1.00 88.94 96 ALA A O 1
ATOM 738 N N . GLN A 1 97 ? -26.029 7.792 47.021 1.00 85.25 97 GLN A N 1
ATOM 739 C CA . GLN A 1 97 ? -26.379 6.476 47.545 1.00 85.25 97 GLN A CA 1
ATOM 740 C C . GLN A 1 97 ? -25.704 6.219 48.892 1.00 85.25 97 GLN A C 1
ATOM 742 O O . GLN A 1 97 ? -24.485 6.233 49.022 1.00 85.25 97 GLN A O 1
ATOM 747 N N . THR A 1 98 ? -26.515 5.919 49.902 1.00 82.31 98 THR A N 1
ATOM 748 C CA . THR A 1 98 ? -26.064 5.678 51.280 1.00 82.31 98 THR A CA 1
ATOM 749 C C . THR A 1 98 ? -25.741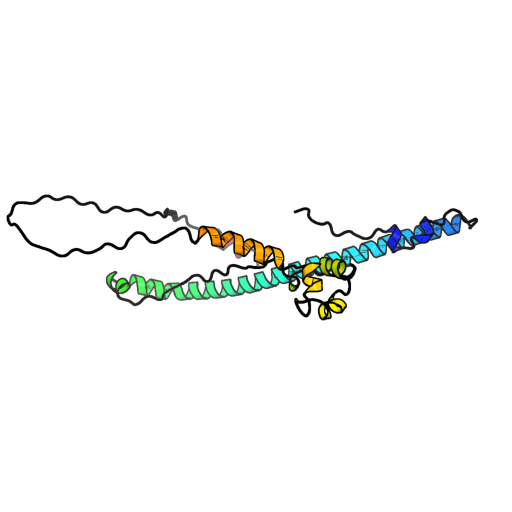 4.211 51.572 1.00 82.31 98 THR A C 1
ATOM 751 O O . THR A 1 98 ? -25.130 3.912 52.595 1.00 82.31 98 THR A O 1
ATOM 754 N N . SER A 1 99 ? -26.141 3.284 50.693 1.00 84.75 99 SER A N 1
ATOM 755 C CA . SER A 1 99 ? -25.960 1.841 50.875 1.00 84.75 99 SER A CA 1
ATOM 756 C C . SER A 1 99 ? -25.461 1.167 49.601 1.00 84.75 99 SER A C 1
ATOM 758 O O . SER A 1 99 ? -26.088 1.250 48.547 1.00 84.75 99 SER A O 1
ATOM 760 N N . HIS A 1 100 ? -24.368 0.413 49.723 1.00 78.25 100 HIS A N 1
ATOM 761 C CA . HIS A 1 100 ? -23.755 -0.327 48.616 1.00 78.25 100 HIS A CA 1
ATOM 762 C C . HIS A 1 100 ? -24.614 -1.487 48.086 1.00 78.25 100 HIS A C 1
ATOM 764 O O . HIS A 1 100 ? -24.352 -2.012 47.005 1.00 78.25 100 HIS A O 1
ATOM 770 N N . ILE A 1 101 ? -25.652 -1.882 48.830 1.00 83.69 101 ILE A N 1
ATOM 771 C CA . ILE A 1 101 ? -26.542 -2.996 48.482 1.00 83.69 101 ILE A CA 1
ATOM 772 C C . ILE A 1 101 ? -27.301 -2.706 47.179 1.00 83.69 101 ILE A C 1
ATOM 774 O O . ILE A 1 101 ? -27.544 -3.613 46.386 1.00 83.69 101 ILE A O 1
ATOM 778 N N . HIS A 1 102 ? -27.617 -1.439 46.911 1.00 79.25 102 HIS A N 1
ATOM 779 C CA . HIS A 1 102 ? -28.321 -1.036 45.696 1.00 79.25 102 HIS A CA 1
ATOM 780 C C . HIS A 1 102 ? -27.524 -1.337 44.418 1.00 79.25 102 HIS A C 1
ATOM 782 O O . HIS A 1 102 ? -28.129 -1.712 43.416 1.00 79.25 102 HIS A O 1
ATOM 788 N N . PHE A 1 103 ? -26.188 -1.286 44.445 1.00 80.12 103 PHE A N 1
ATOM 789 C CA . PHE A 1 103 ? -25.362 -1.658 43.288 1.00 80.12 103 PHE A CA 1
ATOM 790 C C . PHE A 1 103 ? -25.337 -3.170 43.029 1.00 80.12 103 PHE A C 1
ATOM 792 O O . PHE A 1 103 ? -25.202 -3.581 41.883 1.00 80.12 103 PHE A O 1
ATOM 799 N N . ALA A 1 104 ? -25.498 -3.998 44.067 1.00 78.62 104 ALA A N 1
ATOM 800 C CA . ALA A 1 104 ? -25.462 -5.457 43.941 1.00 78.62 104 ALA A CA 1
ATOM 801 C C . ALA A 1 104 ? -26.742 -6.047 43.320 1.00 78.62 104 ALA A C 1
ATOM 803 O O . ALA A 1 104 ? -26.685 -7.095 42.683 1.00 78.62 104 ALA A O 1
ATOM 804 N N . TYR A 1 105 ? -27.887 -5.378 43.504 1.00 82.56 105 TYR A N 1
ATOM 805 C CA . TYR A 1 105 ? -29.189 -5.824 42.986 1.00 82.56 105 TYR A CA 1
ATOM 806 C C . TYR A 1 105 ? -29.694 -5.006 41.793 1.00 82.56 105 TYR A C 1
ATOM 808 O O . TYR A 1 105 ? -30.732 -5.339 41.222 1.00 82.56 105 TYR A O 1
ATOM 816 N N . THR A 1 106 ? -28.974 -3.954 41.395 1.00 79.75 106 THR A N 1
ATOM 817 C CA . THR A 1 106 ? -29.246 -3.276 40.125 1.00 79.75 106 THR A CA 1
ATOM 818 C C . THR A 1 106 ? -28.701 -4.151 38.996 1.00 79.75 106 THR A C 1
ATOM 820 O O . THR A 1 106 ? -27.507 -4.457 39.009 1.00 79.75 106 THR A O 1
ATOM 823 N N . PRO A 1 107 ? -29.527 -4.572 38.022 1.00 81.69 107 PRO A N 1
ATOM 824 C CA . PRO A 1 107 ? -29.032 -5.329 36.883 1.00 81.69 107 PRO A CA 1
ATOM 825 C C . PRO A 1 107 ? -28.012 -4.476 36.121 1.00 81.69 107 PRO A C 1
ATOM 827 O O . PRO A 1 107 ? -28.341 -3.426 35.570 1.00 81.69 107 PRO A O 1
ATOM 830 N N . GLY A 1 108 ? -26.752 -4.911 36.145 1.00 79.62 108 GLY A N 1
ATOM 831 C CA . GLY A 1 108 ? -25.680 -4.287 35.381 1.00 79.62 108 GLY A CA 1
ATOM 832 C C . GLY A 1 108 ? -25.840 -4.533 33.882 1.00 79.62 108 GLY A C 1
ATOM 833 O O . GLY A 1 108 ? -26.585 -5.410 33.447 1.00 79.62 108 GLY A O 1
ATOM 834 N N . SER A 1 109 ? -25.111 -3.761 33.081 1.00 79.62 109 SER A N 1
ATOM 835 C CA . SER A 1 109 ? -24.928 -4.058 31.659 1.00 79.62 109 SER A CA 1
ATOM 836 C C . SER A 1 109 ? -23.676 -4.911 31.483 1.00 79.62 109 SER A C 1
ATOM 838 O O . SER A 1 109 ? -22.617 -4.564 32.008 1.00 79.62 109 SER A O 1
ATOM 840 N N . GLU A 1 110 ? -23.785 -6.015 30.751 1.00 85.12 110 GLU A N 1
ATOM 841 C CA . GLU A 1 110 ? -22.628 -6.832 30.392 1.00 85.12 110 GLU A CA 1
ATOM 842 C C . GLU A 1 110 ? -21.796 -6.080 29.343 1.00 85.12 110 GLU A C 1
ATOM 844 O O . GLU A 1 110 ? -22.263 -5.801 28.237 1.00 85.12 110 GLU A O 1
ATOM 849 N N . TRP A 1 111 ? -20.580 -5.673 29.710 1.00 86.00 111 TRP A N 1
ATOM 850 C CA . TRP A 1 111 ? -19.659 -4.999 28.799 1.00 86.00 111 TRP A CA 1
ATOM 851 C C . TRP A 1 111 ? -18.582 -5.970 28.329 1.00 86.00 111 TRP A C 1
ATOM 853 O O . TRP A 1 111 ? -17.909 -6.602 29.143 1.00 86.00 111 TRP A O 1
ATOM 863 N N . HIS A 1 112 ? -18.369 -6.021 27.015 1.00 87.06 112 HIS A N 1
ATOM 864 C CA . HIS A 1 112 ? -17.276 -6.771 26.411 1.00 87.06 112 HIS A CA 1
ATOM 865 C C . HIS A 1 112 ? -16.404 -5.849 25.555 1.00 87.06 112 HIS A C 1
ATOM 867 O O . HIS A 1 112 ? -16.934 -5.083 24.740 1.00 87.06 112 HIS A O 1
ATOM 873 N N . PRO A 1 113 ? -15.068 -5.925 25.683 1.00 87.38 113 PRO A N 1
ATOM 874 C CA . PRO A 1 113 ? -14.179 -5.226 24.773 1.00 87.38 113 PRO A CA 1
ATOM 875 C C . PRO A 1 113 ? -14.276 -5.857 23.378 1.00 87.38 113 PRO A C 1
ATOM 877 O O . PRO A 1 113 ? -14.090 -7.061 23.213 1.00 87.38 113 PRO A O 1
ATOM 880 N N . CYS A 1 114 ? -14.526 -5.042 22.354 1.00 85.00 114 CYS A N 1
ATOM 881 C CA . CYS A 1 114 ? -14.417 -5.483 20.965 1.00 85.00 114 CYS A CA 1
ATOM 882 C C . CYS A 1 114 ? -12.948 -5.395 20.532 1.00 85.00 114 CYS A C 1
ATOM 884 O O . CYS A 1 114 ? -12.490 -4.352 20.064 1.00 85.00 114 CYS A O 1
ATOM 886 N N . ILE A 1 115 ? -12.199 -6.476 20.748 1.00 85.06 115 ILE A N 1
ATOM 887 C CA . ILE A 1 115 ? -10.823 -6.618 20.263 1.00 85.06 115 ILE A CA 1
ATOM 888 C C . ILE A 1 115 ? -10.891 -7.442 18.983 1.00 85.06 115 ILE A C 1
ATOM 890 O O . ILE A 1 115 ? -11.144 -8.645 19.026 1.00 85.06 115 ILE A O 1
ATOM 894 N N . GLN A 1 116 ? -10.705 -6.786 17.841 1.00 85.12 116 GLN A N 1
ATOM 895 C CA . GLN A 1 116 ? -10.594 -7.485 16.567 1.00 85.12 116 GLN A CA 1
ATOM 896 C C . GLN A 1 116 ? -9.166 -7.993 16.401 1.00 85.12 116 GLN A C 1
ATOM 898 O O . GLN A 1 116 ? -8.210 -7.243 16.589 1.00 85.12 116 GLN A O 1
ATOM 903 N N . ASN A 1 117 ? -9.033 -9.273 16.067 1.00 82.88 117 ASN A N 1
ATOM 904 C CA . ASN A 1 117 ? -7.761 -9.857 15.678 1.00 82.88 117 ASN A CA 1
ATOM 905 C C . ASN A 1 117 ? -7.710 -9.870 14.150 1.00 82.88 117 ASN A C 1
ATOM 907 O O . ASN A 1 117 ? -8.410 -10.665 13.520 1.00 82.88 117 ASN A O 1
ATOM 911 N N . GLU A 1 118 ? -6.946 -8.950 13.565 1.00 81.00 118 GLU A N 1
ATOM 912 C CA . GLU A 1 118 ? -6.716 -8.940 12.123 1.00 81.00 118 GLU A CA 1
ATOM 913 C C . GLU A 1 118 ? -5.934 -10.203 11.738 1.00 81.00 118 GLU A C 1
ATOM 915 O O . GLU A 1 118 ? -4.926 -10.549 12.349 1.00 81.00 118 GLU A O 1
ATOM 920 N N . GLN A 1 119 ? -6.437 -10.931 10.746 1.00 83.06 119 GLN A N 1
ATOM 921 C CA . GLN A 1 119 ? -5.811 -12.138 10.211 1.00 83.06 119 GLN A CA 1
ATOM 922 C C . GLN A 1 119 ? -5.590 -11.952 8.713 1.00 83.06 119 GLN A C 1
ATOM 924 O O . GLN A 1 119 ? -6.265 -11.144 8.084 1.00 83.06 119 GLN A O 1
ATOM 929 N N . ASN A 1 120 ? -4.705 -12.764 8.128 1.00 82.25 120 ASN A N 1
ATOM 930 C CA . ASN A 1 120 ? -4.400 -12.746 6.694 1.00 82.25 120 ASN A CA 1
ATOM 931 C C . ASN A 1 120 ? -3.791 -11.414 6.206 1.00 82.25 120 ASN A C 1
ATOM 933 O O . ASN A 1 120 ? -4.259 -10.842 5.239 1.00 82.25 120 ASN A O 1
ATOM 937 N N . HIS A 1 121 ? -2.701 -10.948 6.821 1.00 82.38 121 HIS A N 1
ATOM 938 C CA . HIS A 1 121 ? -2.016 -9.707 6.409 1.00 82.38 121 HIS A CA 1
ATOM 939 C C . HIS A 1 121 ? -1.340 -9.751 5.025 1.00 82.38 121 HIS A C 1
ATOM 941 O O . HIS A 1 121 ? -0.856 -8.733 4.546 1.00 82.38 121 HIS A O 1
ATOM 947 N N . PHE A 1 122 ? -1.249 -10.931 4.408 1.00 82.19 122 PHE A N 1
ATOM 948 C CA . PHE A 1 122 ? -0.622 -11.128 3.103 1.00 82.19 122 PHE A CA 1
ATOM 949 C C . PHE A 1 122 ? -1.666 -11.658 2.119 1.00 82.19 122 PHE A C 1
ATOM 951 O O . PHE A 1 122 ? -1.719 -12.858 1.837 1.00 82.19 122 PHE A O 1
ATOM 958 N N . ILE A 1 123 ? -2.539 -10.771 1.646 1.00 83.50 123 ILE A N 1
ATOM 959 C CA . ILE A 1 123 ? -3.517 -11.060 0.593 1.00 83.50 123 ILE A CA 1
ATOM 960 C C . ILE A 1 123 ? -3.112 -10.284 -0.658 1.00 83.50 123 ILE A C 1
ATOM 962 O O . ILE A 1 123 ? -2.610 -9.171 -0.569 1.00 83.50 123 ILE A O 1
ATOM 966 N N . TYR A 1 124 ? -3.355 -10.874 -1.828 1.00 78.25 124 TYR A N 1
ATOM 967 C CA . TYR A 1 124 ? -3.082 -10.253 -3.126 1.00 78.25 124 TYR A CA 1
ATOM 968 C C . TYR A 1 124 ? -3.678 -8.838 -3.257 1.00 78.25 124 TYR A C 1
ATOM 970 O O . TYR A 1 124 ? -3.009 -7.938 -3.739 1.00 78.25 124 TYR A O 1
ATOM 978 N N . ASN A 1 125 ? -4.896 -8.623 -2.749 1.00 79.62 125 ASN A N 1
ATOM 979 C CA . ASN A 1 125 ? -5.581 -7.326 -2.793 1.00 79.62 125 ASN A CA 1
ATOM 980 C C . ASN A 1 125 ? -4.920 -6.232 -1.938 1.00 79.62 125 ASN A C 1
ATOM 982 O O . ASN A 1 125 ? -5.193 -5.058 -2.159 1.00 79.62 125 ASN A O 1
ATOM 986 N N . ASP A 1 126 ? -4.087 -6.609 -0.966 1.00 83.44 126 ASP A N 1
ATOM 987 C CA . ASP A 1 126 ? -3.408 -5.669 -0.068 1.00 83.44 126 ASP A CA 1
ATOM 988 C C . ASP A 1 126 ? -1.977 -5.366 -0.541 1.00 83.44 126 ASP A C 1
ATOM 990 O O . ASP A 1 126 ? -1.199 -4.723 0.171 1.00 83.44 126 ASP A O 1
ATOM 994 N N . LEU A 1 127 ? -1.591 -5.872 -1.718 1.00 83.75 127 LEU A N 1
ATOM 995 C CA . LEU A 1 127 ? -0.242 -5.718 -2.230 1.00 83.75 127 LEU A CA 1
ATOM 996 C C . LEU A 1 127 ? -0.033 -4.296 -2.784 1.00 83.75 127 LEU A C 1
ATOM 998 O O . LEU A 1 127 ? -0.851 -3.825 -3.572 1.00 83.75 127 LEU A O 1
ATOM 1002 N N . PRO A 1 128 ? 1.054 -3.601 -2.406 1.00 83.56 128 PRO A N 1
ATOM 1003 C CA . PRO A 1 128 ? 1.359 -2.282 -2.949 1.00 83.56 128 PRO A CA 1
ATOM 1004 C C . PRO A 1 128 ? 1.544 -2.284 -4.470 1.00 83.56 128 PRO A C 1
ATOM 1006 O O . PRO A 1 128 ? 2.099 -3.239 -5.020 1.00 83.56 128 PRO A O 1
ATOM 1009 N N . GLN A 1 129 ? 1.170 -1.174 -5.116 1.00 81.69 129 GLN A N 1
ATOM 1010 C CA . GLN A 1 129 ? 1.227 -1.022 -6.574 1.00 81.69 129 GLN A CA 1
ATOM 1011 C C . GLN A 1 129 ? 2.626 -1.303 -7.141 1.00 81.69 129 GLN A C 1
ATOM 1013 O O . GLN A 1 129 ? 2.759 -2.143 -8.018 1.00 81.69 129 GLN A O 1
ATOM 1018 N N . PHE A 1 130 ? 3.683 -0.745 -6.543 1.00 77.31 130 PHE A N 1
ATOM 1019 C CA . PHE A 1 130 ? 5.061 -0.991 -6.990 1.00 77.31 130 PHE A CA 1
ATOM 1020 C C . PHE A 1 130 ? 5.467 -2.477 -7.006 1.00 77.31 130 PHE A C 1
ATOM 1022 O O . PHE A 1 130 ? 6.330 -2.896 -7.780 1.00 77.31 130 PHE A O 1
ATOM 1029 N N . ILE A 1 131 ? 4.875 -3.297 -6.130 1.00 83.06 131 ILE A N 1
ATOM 1030 C CA . ILE A 1 131 ? 5.090 -4.744 -6.159 1.00 83.06 131 ILE A CA 1
ATOM 1031 C C . ILE A 1 131 ? 4.238 -5.353 -7.274 1.00 83.06 131 ILE A C 1
ATOM 1033 O O . ILE A 1 131 ? 4.744 -6.183 -8.025 1.00 83.06 131 ILE A O 1
ATOM 1037 N N . MET A 1 132 ? 2.974 -4.941 -7.395 1.00 86.25 132 MET A N 1
ATOM 1038 C CA . MET A 1 132 ? 2.058 -5.391 -8.445 1.00 86.25 132 MET A CA 1
ATOM 1039 C C . MET A 1 132 ? 2.615 -5.173 -9.853 1.00 86.25 132 MET A C 1
ATOM 1041 O O . MET A 1 132 ? 2.592 -6.113 -10.642 1.00 86.25 132 MET A O 1
ATOM 1045 N N . ASP A 1 133 ? 3.221 -4.020 -10.128 1.00 85.00 133 ASP A N 1
ATOM 1046 C CA . ASP A 1 133 ? 3.838 -3.724 -11.427 1.00 85.00 133 ASP A CA 1
ATOM 1047 C C . ASP A 1 133 ? 4.930 -4.751 -11.775 1.00 85.00 133 ASP A C 1
ATOM 1049 O O . ASP A 1 133 ? 5.018 -5.246 -12.899 1.00 85.00 133 ASP A O 1
ATOM 1053 N N . SER A 1 134 ? 5.717 -5.160 -10.772 1.00 84.19 134 SER A N 1
ATOM 1054 C CA . SER A 1 134 ? 6.733 -6.209 -10.932 1.00 84.19 134 SER A CA 1
ATOM 1055 C C . SER A 1 134 ? 6.108 -7.589 -11.178 1.00 84.19 134 SER A C 1
ATOM 1057 O O . SER A 1 134 ? 6.666 -8.403 -11.914 1.00 84.19 134 SER A O 1
ATOM 1059 N N . TYR A 1 135 ? 4.957 -7.885 -10.561 1.00 87.25 135 TYR A N 1
ATOM 1060 C CA . TYR A 1 135 ? 4.213 -9.126 -10.811 1.00 87.25 135 TYR A CA 1
ATOM 1061 C C . TYR A 1 135 ? 3.624 -9.168 -12.223 1.00 87.25 135 TYR A C 1
ATOM 1063 O O . TYR A 1 135 ? 3.586 -10.244 -12.814 1.00 87.25 135 TYR A O 1
ATOM 1071 N N . GLU A 1 136 ? 3.185 -8.033 -12.762 1.00 89.50 136 GLU A N 1
ATOM 1072 C CA . GLU A 1 136 ? 2.626 -7.933 -14.115 1.00 89.50 136 GLU A CA 1
ATOM 1073 C C . GLU A 1 136 ? 3.693 -8.079 -15.209 1.00 89.50 136 GLU A C 1
ATOM 1075 O O . GLU A 1 136 ? 3.408 -8.618 -16.278 1.00 89.50 136 GLU A O 1
ATOM 1080 N N . GLU A 1 137 ? 4.938 -7.671 -14.942 1.00 88.81 137 GLU A N 1
ATOM 1081 C CA . GLU A 1 137 ? 6.071 -7.915 -15.848 1.00 88.81 137 GLU A CA 1
ATOM 1082 C C . GLU A 1 137 ? 6.528 -9.389 -15.839 1.00 88.81 137 GLU A C 1
ATOM 1084 O O . GLU A 1 137 ? 7.140 -9.882 -16.796 1.00 88.81 137 GLU A O 1
ATOM 1089 N N . CYS A 1 138 ? 6.228 -10.128 -14.767 1.00 89.06 138 CYS A N 1
ATOM 1090 C CA . CYS A 1 138 ? 6.598 -11.533 -14.660 1.00 89.06 138 CYS A CA 1
ATOM 1091 C C . CYS A 1 138 ? 5.863 -12.405 -15.688 1.00 89.06 138 CYS A C 1
ATOM 1093 O O . CYS A 1 138 ? 4.750 -12.136 -16.129 1.00 89.06 138 CYS A O 1
ATOM 1095 N N . ARG A 1 139 ? 6.491 -13.527 -16.058 1.00 92.56 139 ARG A N 1
ATOM 1096 C CA . ARG A 1 139 ? 5.875 -14.481 -16.984 1.00 92.56 139 ARG A CA 1
ATOM 1097 C C . ARG A 1 139 ? 4.722 -15.222 -16.320 1.00 92.56 139 ARG A C 1
ATOM 1099 O O . ARG A 1 139 ? 4.906 -15.845 -15.273 1.00 92.56 139 ARG A O 1
ATOM 1106 N N . ASP A 1 140 ? 3.594 -15.253 -17.017 1.00 90.94 140 ASP A N 1
ATOM 1107 C CA . ASP A 1 140 ? 2.452 -16.078 -16.647 1.00 90.94 140 ASP A CA 1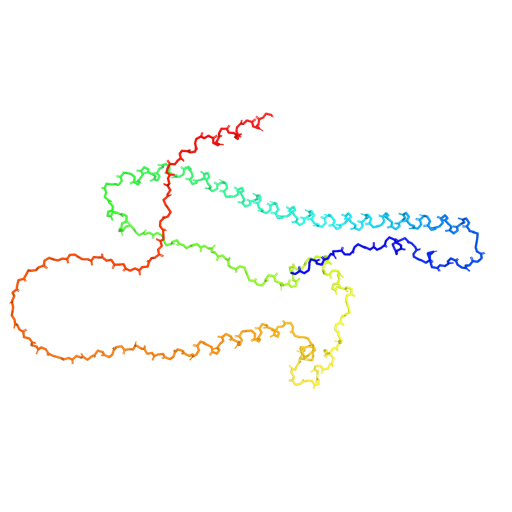
ATOM 1108 C C . ASP A 1 140 ? 2.818 -17.566 -16.530 1.00 90.94 140 ASP A C 1
ATOM 1110 O O . ASP A 1 140 ? 3.683 -18.072 -17.264 1.00 90.94 140 ASP A O 1
ATOM 1114 N N . PRO A 1 141 ? 2.124 -18.316 -15.653 1.00 91.81 141 PRO A N 1
ATOM 1115 C CA . PRO A 1 141 ? 2.276 -19.758 -15.601 1.00 91.81 141 PRO A CA 1
ATOM 1116 C C . PRO A 1 141 ? 1.889 -20.393 -16.949 1.00 91.81 141 PRO A C 1
ATOM 1118 O O . PRO A 1 141 ? 1.022 -19.881 -17.668 1.00 91.81 141 PRO A O 1
ATOM 1121 N N . PRO A 1 142 ? 2.475 -21.553 -17.299 1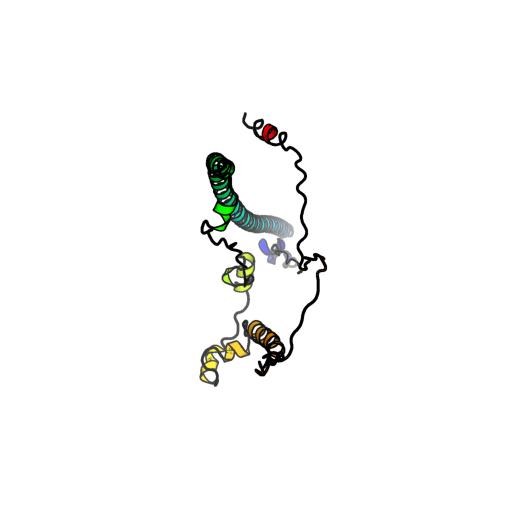.00 93.75 142 PRO A N 1
ATOM 1122 C CA . PRO A 1 142 ? 2.078 -22.282 -18.496 1.00 93.75 142 PRO A CA 1
ATOM 1123 C C . PRO A 1 142 ? 0.565 -22.537 -18.518 1.00 93.75 142 PRO A C 1
ATOM 1125 O O . PRO A 1 142 ? -0.059 -22.749 -17.476 1.00 93.75 142 PRO A O 1
ATOM 1128 N N . ARG A 1 143 ? -0.036 -22.563 -19.715 1.00 93.12 143 ARG A N 1
ATOM 1129 C CA . ARG A 1 143 ? -1.486 -22.753 -19.927 1.00 93.12 143 ARG A CA 1
ATOM 1130 C C . ARG A 1 143 ? -1.933 -24.203 -19.671 1.00 93.12 143 ARG A C 1
ATOM 1132 O O . ARG A 1 143 ? -2.505 -24.858 -20.538 1.00 93.12 143 ARG A O 1
ATOM 1139 N N . LEU A 1 144 ? -1.676 -24.708 -18.465 1.00 93.44 144 LEU A N 1
ATOM 1140 C CA . LEU A 1 144 ? -1.960 -26.080 -18.035 1.00 93.44 144 LEU A CA 1
ATOM 1141 C C . LEU A 1 144 ? -3.456 -26.385 -17.958 1.00 93.44 144 LEU A C 1
ATOM 1143 O O . LEU A 1 144 ? -3.830 -27.550 -18.016 1.00 93.44 144 LEU A O 1
ATOM 1147 N N . HIS A 1 145 ? -4.308 -25.357 -17.925 1.00 91.50 145 HIS A N 1
ATOM 1148 C CA . HIS A 1 145 ? -5.760 -25.524 -17.981 1.00 91.50 145 HIS A CA 1
ATOM 1149 C C . HIS A 1 145 ? -6.234 -26.266 -19.245 1.00 91.50 145 HIS A C 1
ATOM 1151 O O . HIS A 1 145 ? -7.280 -26.908 -19.252 1.00 91.50 145 HIS A O 1
ATOM 1157 N N . LEU A 1 146 ? -5.445 -26.231 -20.326 1.00 93.06 146 LEU A N 1
ATOM 1158 C CA . LEU A 1 146 ? -5.722 -26.979 -21.556 1.00 93.06 146 LEU A CA 1
ATOM 1159 C C . LEU A 1 146 ? -5.630 -28.502 -21.360 1.00 93.06 146 LEU A C 1
ATOM 1161 O O . LEU A 1 146 ? -6.209 -29.256 -22.149 1.00 93.06 146 LEU A O 1
ATOM 1165 N N . LEU A 1 147 ? -4.897 -28.945 -20.334 1.00 92.88 147 LEU A N 1
ATOM 1166 C CA . LEU A 1 147 ? -4.694 -30.349 -19.986 1.00 92.88 147 LEU A CA 1
ATOM 1167 C C . LEU A 1 147 ? -5.695 -30.854 -18.944 1.00 92.88 147 LEU A C 1
ATOM 1169 O O . LEU A 1 147 ? -5.843 -32.065 -18.821 1.00 92.88 147 LEU A O 1
ATOM 1173 N N . ASP A 1 148 ? -6.430 -29.966 -18.265 1.00 93.00 148 ASP A N 1
ATOM 1174 C CA . ASP A 1 148 ? -7.389 -30.345 -17.215 1.00 93.00 148 ASP A CA 1
ATOM 1175 C C . ASP A 1 148 ? -8.445 -31.341 -17.719 1.00 93.00 148 ASP A C 1
ATOM 1177 O O . ASP A 1 148 ? -8.906 -32.198 -16.973 1.00 93.00 148 ASP A O 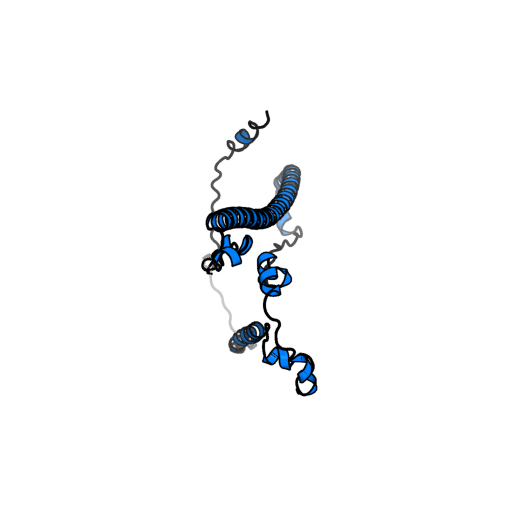1
ATOM 1181 N N . LYS A 1 149 ? -8.794 -31.282 -19.012 1.00 91.50 149 LYS A N 1
ATOM 1182 C CA . LYS A 1 149 ? -9.725 -32.223 -19.663 1.00 91.50 149 LYS A CA 1
ATOM 1183 C C . LYS A 1 149 ? -9.244 -33.678 -19.671 1.00 91.50 149 LYS A C 1
ATOM 1185 O O . LYS A 1 149 ? -10.047 -34.580 -19.885 1.00 91.50 149 LYS A O 1
ATOM 1190 N N . PHE A 1 150 ? -7.945 -33.895 -19.495 1.00 90.44 150 PHE A N 1
ATOM 1191 C CA . PHE A 1 150 ? -7.329 -35.216 -19.429 1.00 90.44 150 PHE A CA 1
ATOM 1192 C C . PHE A 1 150 ? -6.972 -35.622 -17.996 1.00 90.44 150 PHE A C 1
ATOM 1194 O O . PHE A 1 150 ? -6.518 -36.746 -17.790 1.00 90.44 150 PHE A O 1
ATOM 1201 N N . ASP A 1 151 ? -7.152 -34.733 -17.016 1.00 90.38 151 ASP A N 1
ATOM 1202 C CA . ASP A 1 151 ? -6.853 -35.024 -15.619 1.00 90.38 151 ASP A CA 1
ATOM 1203 C C . ASP A 1 151 ? -8.100 -35.498 -14.864 1.00 90.38 151 ASP A C 1
ATOM 1205 O O . ASP A 1 151 ? -9.216 -35.024 -15.071 1.00 90.38 151 ASP A O 1
ATOM 1209 N N . THR A 1 152 ? -7.902 -36.411 -13.915 1.00 91.81 152 THR A N 1
ATOM 1210 C CA . THR A 1 152 ? -8.977 -36.936 -13.060 1.00 91.81 152 THR A CA 1
ATOM 1211 C C . THR A 1 152 ? -9.479 -35.906 -12.045 1.00 91.81 152 THR A C 1
ATOM 1213 O O . THR A 1 152 ? -10.527 -36.106 -11.440 1.00 91.81 152 THR A O 1
ATOM 1216 N N . GLY A 1 153 ? -8.717 -34.829 -11.815 1.00 86.69 153 GLY A N 1
ATOM 1217 C CA . GLY A 1 153 ? -9.017 -33.784 -10.832 1.00 86.69 153 GLY A CA 1
ATOM 1218 C C . GLY A 1 153 ? -9.966 -32.679 -11.313 1.00 86.69 153 GLY A C 1
ATOM 1219 O O . GLY A 1 153 ? -10.395 -31.871 -10.489 1.00 86.69 153 GLY A O 1
ATOM 1220 N N . GLY A 1 154 ? -10.309 -32.643 -12.605 1.00 88.69 154 GLY A N 1
ATOM 1221 C CA . GLY A 1 154 ? -11.196 -31.632 -13.186 1.00 88.69 154 GLY A CA 1
ATOM 1222 C C . GLY A 1 154 ? -10.545 -30.253 -13.400 1.00 88.69 154 GLY A C 1
ATOM 1223 O O . GLY A 1 154 ? -9.331 -30.106 -13.302 1.00 88.69 154 GLY A O 1
ATOM 1224 N N . PRO A 1 155 ? -11.335 -29.209 -13.712 1.00 90.69 155 PRO A N 1
ATOM 1225 C CA . PRO A 1 155 ? -10.810 -27.879 -14.027 1.00 90.69 155 PRO A CA 1
ATOM 1226 C C . PRO A 1 155 ? -9.911 -27.289 -12.925 1.00 90.69 155 PRO A C 1
ATOM 1228 O O . PRO A 1 155 ? -10.256 -27.278 -11.742 1.00 90.69 155 PRO A O 1
ATOM 1231 N N . GLY A 1 156 ? -8.759 -26.760 -13.326 1.00 89.06 156 GLY A N 1
ATOM 1232 C CA . GLY A 1 156 ? -7.733 -26.168 -12.473 1.00 89.06 156 GLY A CA 1
ATOM 1233 C C . GLY A 1 156 ? -6.845 -27.173 -11.736 1.00 89.06 156 GLY A C 1
ATOM 1234 O O . GLY A 1 156 ? -5.977 -26.749 -10.968 1.00 89.06 156 GLY A O 1
ATOM 1235 N N . SER A 1 157 ? -7.030 -28.483 -11.921 1.00 93.00 157 SER A N 1
ATOM 1236 C CA . SER A 1 157 ? -6.237 -29.493 -11.217 1.00 93.00 157 SER A CA 1
ATOM 1237 C C . SER A 1 157 ? -4.794 -29.540 -11.709 1.00 93.00 157 SER A C 1
ATOM 1239 O O . SER A 1 157 ? -3.883 -29.617 -10.881 1.00 93.00 157 SER A O 1
ATOM 1241 N N . CYS A 1 158 ? -4.548 -29.416 -13.018 1.00 93.19 158 CYS A N 1
ATOM 1242 C CA . CYS A 1 158 ? -3.189 -29.415 -13.556 1.00 93.19 158 CYS A CA 1
ATOM 1243 C C . CYS A 1 158 ? -2.405 -28.192 -13.073 1.00 93.19 158 CYS A C 1
ATOM 1245 O O . CYS A 1 158 ? -1.239 -28.319 -12.700 1.00 93.19 158 CYS A O 1
ATOM 1247 N N . LEU A 1 159 ? -3.050 -27.021 -13.005 1.00 93.44 159 LEU A N 1
ATOM 1248 C CA . LEU A 1 159 ? -2.409 -25.809 -12.494 1.00 93.44 159 LEU A CA 1
ATOM 1249 C C . LEU A 1 159 ? -2.092 -25.921 -10.998 1.00 93.44 159 LEU A C 1
ATOM 1251 O O . LEU A 1 159 ? -0.985 -25.579 -10.601 1.00 93.44 159 LEU A O 1
ATOM 1255 N N . LYS A 1 160 ? -3.000 -26.476 -10.182 1.00 93.31 160 LYS A N 1
ATOM 1256 C CA . LYS A 1 160 ? -2.738 -26.728 -8.752 1.00 93.31 160 LYS A CA 1
ATOM 1257 C C . LYS A 1 160 ? -1.572 -27.693 -8.524 1.00 93.31 160 LYS A C 1
ATOM 1259 O O . LYS A 1 160 ? -0.839 -27.538 -7.556 1.00 93.31 160 LYS A O 1
ATOM 1264 N N . ARG A 1 161 ? -1.367 -28.680 -9.404 1.00 91.62 161 ARG A N 1
ATOM 1265 C CA . ARG A 1 161 ? -0.188 -29.566 -9.327 1.00 91.62 161 ARG A CA 1
ATOM 1266 C C . ARG A 1 161 ? 1.117 -28.837 -9.653 1.00 91.62 161 ARG A C 1
ATOM 1268 O O . ARG A 1 161 ? 2.158 -29.233 -9.143 1.00 91.62 161 ARG A O 1
ATOM 1275 N N . TYR A 1 162 ? 1.062 -27.802 -10.490 1.00 94.06 162 TYR A N 1
ATOM 1276 C CA . TYR A 1 162 ? 2.214 -26.958 -10.808 1.00 94.06 162 TYR A CA 1
ATOM 1277 C C . TYR A 1 162 ? 2.506 -25.939 -9.699 1.00 94.06 162 TYR A C 1
ATOM 1279 O O . TYR A 1 162 ? 3.643 -25.825 -9.253 1.00 94.06 162 TYR A O 1
ATOM 1287 N N . SER A 1 163 ? 1.484 -25.215 -9.237 1.00 93.25 163 SER A N 1
ATOM 1288 C CA . SER A 1 163 ? 1.584 -24.243 -8.148 1.00 93.25 163 SER A CA 1
ATOM 1289 C C . SER A 1 163 ? 0.256 -24.146 -7.396 1.00 93.25 163 SER A C 1
ATOM 1291 O O . SER A 1 163 ? -0.780 -23.823 -7.979 1.00 93.25 163 SER A O 1
ATOM 1293 N N . ASP A 1 164 ? 0.281 -24.411 -6.088 1.00 92.25 164 ASP A N 1
ATOM 1294 C CA . ASP A 1 164 ? -0.884 -24.296 -5.207 1.00 92.25 164 ASP A CA 1
ATOM 1295 C C . ASP A 1 164 ? -0.585 -23.363 -4.020 1.00 92.25 164 ASP A C 1
ATOM 1297 O O . ASP A 1 164 ? -0.012 -23.802 -3.015 1.00 92.25 164 ASP A O 1
ATOM 1301 N N . PRO A 1 165 ? -1.027 -22.092 -4.078 1.00 89.56 165 PRO A N 1
ATOM 1302 C CA . PRO A 1 165 ? -0.848 -21.130 -2.988 1.00 89.56 165 PRO A CA 1
ATOM 1303 C C . PRO A 1 165 ? -1.495 -21.560 -1.661 1.00 89.56 165 PRO A C 1
ATOM 1305 O O . PRO A 1 165 ? -1.105 -21.092 -0.593 1.00 89.56 165 PRO A O 1
ATOM 1308 N N . SER A 1 166 ? -2.485 -22.459 -1.696 1.00 88.88 166 SER A N 1
ATOM 1309 C CA . SER A 1 166 ? -3.186 -22.935 -0.499 1.00 88.88 166 SER A CA 1
ATOM 1310 C C . SER A 1 166 ? -2.491 -24.108 0.197 1.00 88.88 166 SER A C 1
ATOM 1312 O O . SER A 1 166 ? -2.889 -24.473 1.307 1.00 88.88 166 SER A O 1
ATOM 1314 N N . TYR A 1 167 ? -1.444 -24.681 -0.408 1.00 90.62 167 TYR A N 1
ATOM 1315 C CA . TYR A 1 167 ? -0.752 -25.866 0.103 1.00 90.62 167 TYR A CA 1
ATOM 1316 C C . TYR A 1 167 ? -0.300 -25.699 1.559 1.00 90.62 167 TYR A C 1
ATOM 1318 O O . TYR A 1 167 ? -0.666 -26.505 2.414 1.00 90.62 167 TYR A O 1
ATOM 1326 N N . PHE A 1 168 ? 0.416 -24.614 1.866 1.00 88.69 168 PHE A N 1
ATOM 1327 C CA . PHE A 1 168 ? 0.948 -24.378 3.210 1.00 88.69 168 PHE A CA 1
ATOM 1328 C C . PHE A 1 168 ? -0.146 -24.213 4.260 1.00 88.69 168 PHE A C 1
ATOM 1330 O O . PHE A 1 168 ? 0.009 -24.714 5.367 1.00 88.69 168 PHE A O 1
ATOM 1337 N N . ARG A 1 169 ? -1.271 -23.580 3.903 1.00 87.56 169 ARG A N 1
ATOM 1338 C CA . ARG A 1 169 ? -2.427 -23.443 4.799 1.00 87.56 169 ARG A CA 1
ATOM 1339 C C . ARG A 1 169 ? -3.055 -24.801 5.116 1.00 87.56 169 ARG A C 1
ATOM 1341 O O . ARG A 1 169 ? -3.442 -25.038 6.254 1.00 87.56 169 ARG A O 1
ATOM 1348 N N . ARG A 1 170 ? -3.156 -25.694 4.124 1.00 87.50 170 ARG A N 1
ATOM 1349 C CA . ARG A 1 170 ? -3.697 -27.048 4.332 1.00 87.50 170 ARG A CA 1
ATOM 1350 C C . ARG A 1 170 ? -2.764 -27.902 5.187 1.00 87.50 170 ARG A C 1
ATOM 1352 O O . ARG A 1 170 ? -3.225 -28.572 6.102 1.00 87.50 170 ARG A O 1
ATOM 1359 N N . VAL A 1 171 ? -1.461 -27.868 4.909 1.00 86.81 171 VAL A N 1
ATOM 1360 C CA . VAL A 1 171 ? -0.476 -28.660 5.660 1.00 86.81 171 VAL A CA 1
ATOM 1361 C C . VAL A 1 171 ? -0.348 -28.167 7.100 1.00 86.81 171 VAL A C 1
ATOM 1363 O O . VAL A 1 171 ? -0.305 -28.991 8.006 1.00 86.81 171 VAL A O 1
ATOM 1366 N N . SER A 1 172 ? -0.341 -26.852 7.338 1.00 78.44 172 SER A N 1
ATOM 1367 C CA . SER A 1 172 ? -0.230 -26.305 8.695 1.00 78.44 172 SER A CA 1
ATOM 1368 C C . SER A 1 172 ? -1.461 -26.588 9.558 1.00 78.44 172 SER A C 1
ATOM 1370 O O . SER A 1 172 ? -1.296 -26.941 10.722 1.00 78.44 172 SER A O 1
ATOM 1372 N N . GLY A 1 173 ? -2.674 -26.516 8.995 1.00 67.94 173 GLY A N 1
ATOM 1373 C CA . GLY A 1 173 ? -3.905 -26.868 9.714 1.00 67.94 173 GLY A CA 1
ATOM 1374 C C . GLY A 1 173 ? -3.928 -28.326 10.186 1.00 67.94 173 GLY A C 1
ATOM 1375 O O . GLY A 1 173 ? -4.388 -28.616 11.285 1.00 67.94 173 GLY A O 1
ATOM 1376 N N . ASN A 1 174 ? -3.340 -29.237 9.406 1.00 56.78 174 ASN A N 1
ATOM 1377 C CA . ASN A 1 174 ? -3.271 -30.660 9.746 1.00 56.78 174 ASN A CA 1
ATOM 1378 C C . ASN A 1 174 ? -2.225 -30.992 10.829 1.00 56.78 174 ASN A C 1
ATOM 1380 O O . ASN A 1 174 ? -2.288 -32.069 11.413 1.00 56.78 174 ASN A O 1
ATOM 1384 N N . VAL A 1 175 ? -1.259 -30.106 11.101 1.00 56.06 175 VAL A N 1
ATOM 1385 C CA . VAL A 1 175 ? -0.232 -30.307 12.147 1.00 56.06 175 VAL A CA 1
ATOM 1386 C C . VAL A 1 175 ? -0.770 -29.979 13.545 1.00 56.06 175 VAL A C 1
ATOM 1388 O O . VAL A 1 175 ? -0.211 -30.442 14.534 1.00 56.06 175 VAL A O 1
ATOM 1391 N N . THR A 1 176 ? -1.867 -29.224 13.650 1.00 54.12 176 THR A N 1
ATOM 1392 C CA . THR A 1 176 ? -2.482 -28.860 14.940 1.00 54.12 176 THR A CA 1
ATOM 1393 C C . THR A 1 176 ? -3.479 -29.912 15.456 1.00 54.12 176 THR A C 1
ATOM 1395 O O . THR A 1 176 ? -3.661 -30.036 16.663 1.00 54.12 176 THR A O 1
ATOM 1398 N N . GLU A 1 177 ? -4.058 -30.737 14.580 1.00 50.84 177 GLU A N 1
ATOM 1399 C CA . GLU A 1 177 ? -5.030 -31.781 14.951 1.00 50.84 177 GLU A CA 1
ATOM 1400 C C . GLU A 1 177 ? -4.476 -33.042 15.673 1.00 50.84 177 GLU A C 1
ATOM 1402 O O . GLU A 1 177 ? -5.206 -33.592 16.499 1.00 50.84 177 GLU A O 1
ATOM 1407 N N . PRO A 1 178 ? -3.223 -33.528 15.497 1.00 49.25 178 PRO A N 1
ATOM 1408 C CA . PRO A 1 178 ? -2.787 -34.762 16.165 1.00 49.25 178 PRO A CA 1
ATOM 1409 C C . PRO A 1 178 ? -2.567 -34.621 17.683 1.00 49.25 178 PRO A C 1
ATOM 1411 O O . PRO A 1 178 ? -2.410 -35.641 18.358 1.00 49.25 178 PRO A O 1
ATOM 1414 N N . ASP A 1 179 ? -2.560 -33.399 18.232 1.00 46.84 179 ASP A N 1
ATOM 1415 C CA . ASP A 1 179 ? -2.372 -33.154 19.673 1.00 46.84 179 ASP A CA 1
ATOM 1416 C C . ASP A 1 179 ? -3.684 -32.845 20.422 1.00 46.84 179 ASP A C 1
ATOM 1418 O O . ASP A 1 179 ? -3.726 -32.888 21.652 1.00 46.84 179 ASP A O 1
ATOM 1422 N N . ALA A 1 180 ? -4.792 -32.616 19.705 1.00 49.25 180 ALA A N 1
ATOM 1423 C CA . ALA A 1 180 ? -6.112 -32.427 20.313 1.00 49.25 180 ALA A CA 1
ATOM 1424 C C . ALA A 1 180 ? -6.809 -33.759 20.668 1.00 49.25 180 ALA A C 1
ATOM 1426 O O . ALA A 1 180 ? -7.664 -33.797 21.555 1.00 49.25 180 ALA A O 1
ATOM 1427 N N . GLU A 1 181 ? -6.416 -34.876 20.047 1.00 47.38 181 GLU A N 1
ATOM 1428 C CA . GLU A 1 181 ? -7.026 -36.195 20.291 1.00 47.38 181 GLU A CA 1
ATOM 1429 C C . GLU A 1 181 ? -6.403 -36.990 21.458 1.00 47.38 181 GLU A C 1
ATOM 1431 O O . GLU A 1 181 ? -6.921 -38.045 21.832 1.00 47.38 181 GLU A O 1
ATOM 1436 N N . LYS A 1 182 ? -5.343 -36.491 22.116 1.00 45.97 182 LYS A N 1
ATOM 1437 C CA . LYS A 1 182 ? -4.689 -37.186 23.250 1.00 45.97 182 LYS A CA 1
ATOM 1438 C C . LYS A 1 182 ? -5.190 -36.807 24.648 1.00 45.97 182 LYS A C 1
ATOM 1440 O O . LYS A 1 182 ? -4.550 -37.151 25.640 1.00 45.97 182 LYS A O 1
ATOM 1445 N N . LEU A 1 183 ? -6.372 -36.203 24.769 1.00 45.38 183 LEU A N 1
ATOM 1446 C CA . LEU A 1 183 ? -7.067 -36.070 26.057 1.00 45.38 183 LEU A CA 1
ATOM 1447 C C . LEU A 1 183 ? -8.337 -36.937 26.117 1.00 45.38 183 LEU A C 1
ATOM 1449 O O . LEU A 1 183 ? -9.459 -36.421 26.063 1.00 45.38 183 LEU A O 1
ATOM 1453 N N . PRO A 1 184 ? -8.222 -38.266 26.299 1.00 43.06 184 PRO A N 1
ATOM 1454 C CA . PRO A 1 184 ? -9.366 -39.067 26.687 1.00 43.06 184 PRO A CA 1
ATOM 1455 C C . PRO A 1 184 ? -9.664 -38.858 28.179 1.00 43.06 184 PRO A C 1
ATOM 1457 O O . PRO A 1 184 ? -9.014 -39.404 29.061 1.00 43.06 184 PRO A O 1
ATOM 1460 N N . LYS A 1 185 ? -10.705 -38.060 28.433 1.00 52.28 185 LYS A N 1
ATOM 1461 C CA . LYS A 1 185 ? -11.821 -38.390 29.338 1.00 52.28 185 LYS A CA 1
ATOM 1462 C C . LYS A 1 185 ? -11.451 -39.199 30.590 1.00 52.28 185 LYS A C 1
ATOM 1464 O O . LYS A 1 185 ? -11.815 -40.366 30.688 1.00 52.28 185 LYS A O 1
ATOM 1469 N N . ASP A 1 186 ? -10.908 -38.543 31.608 1.00 46.31 186 ASP A N 1
ATOM 1470 C CA . ASP A 1 186 ? -10.959 -39.105 32.955 1.00 46.31 186 ASP A CA 1
ATOM 1471 C C . ASP A 1 186 ? -11.328 -38.033 33.974 1.00 46.31 186 ASP A C 1
ATOM 1473 O O . ASP A 1 186 ? -10.514 -37.185 34.332 1.00 46.31 186 ASP A O 1
ATOM 1477 N N . LYS A 1 187 ? -12.615 -38.039 34.355 1.00 52.66 187 LYS A N 1
ATOM 1478 C CA . LYS A 1 187 ? -13.200 -37.569 35.629 1.00 52.66 187 LYS A CA 1
ATOM 1479 C C . LYS A 1 187 ? -14.723 -37.484 35.495 1.00 52.66 187 LYS A C 1
ATOM 1481 O O . LYS A 1 187 ? -15.316 -36.417 35.370 1.00 52.66 187 LYS A O 1
ATOM 1486 N N . ARG A 1 188 ? -15.387 -38.639 35.577 1.00 45.66 188 ARG A N 1
ATOM 1487 C CA . ARG A 1 188 ? -16.777 -38.711 36.055 1.00 45.66 188 ARG A CA 1
ATOM 1488 C C . ARG A 1 188 ? -16.755 -39.262 37.483 1.00 45.66 188 ARG A C 1
ATOM 1490 O O . ARG A 1 188 ? -16.432 -40.438 37.645 1.00 45.66 188 ARG A O 1
ATOM 1497 N N . PRO A 1 189 ? -17.111 -38.491 38.524 1.00 47.12 189 PRO A N 1
ATOM 1498 C CA . PRO A 1 189 ? -17.271 -39.059 39.855 1.00 47.12 189 PRO A CA 1
ATOM 1499 C C . PRO A 1 189 ? -18.569 -39.878 39.912 1.00 47.12 189 PRO A C 1
ATOM 1501 O O . PRO A 1 189 ? -19.677 -39.338 39.864 1.00 47.12 189 PRO A O 1
ATOM 1504 N N . LYS A 1 190 ? -18.440 -41.206 40.020 1.00 46.66 190 LYS A N 1
ATOM 1505 C CA . LYS A 1 190 ? -19.555 -42.101 40.356 1.00 46.66 190 LYS A CA 1
ATOM 1506 C C . LYS A 1 190 ? -19.981 -41.821 41.802 1.00 46.66 190 LYS A C 1
ATOM 1508 O O . LYS A 1 190 ? -19.314 -42.239 42.741 1.00 46.66 190 LYS A O 1
ATOM 1513 N N . LYS A 1 191 ? -21.103 -41.118 41.985 1.00 49.81 191 LYS A N 1
ATOM 1514 C CA . LYS A 1 191 ? -21.792 -41.012 43.280 1.00 49.81 191 LYS A CA 1
ATOM 1515 C C . LYS A 1 191 ? -22.329 -42.392 43.674 1.00 49.81 191 LYS A C 1
ATOM 1517 O O . LYS A 1 191 ? -23.312 -42.850 43.095 1.00 49.81 191 LYS A O 1
ATOM 1522 N N . SER A 1 192 ? -21.732 -43.034 44.673 1.00 42.09 192 SER A N 1
ATOM 1523 C CA . SER A 1 192 ? -22.345 -44.157 45.385 1.00 42.09 192 SER A CA 1
ATOM 1524 C C . SER A 1 192 ? -23.106 -43.631 46.609 1.00 42.09 192 SER A C 1
ATOM 1526 O O . SER A 1 192 ? -22.570 -42.943 47.473 1.00 42.09 192 SER A O 1
ATOM 1528 N N . LYS A 1 193 ? -24.410 -43.924 46.657 1.00 47.56 193 LYS A N 1
ATOM 1529 C CA . LYS A 1 193 ? -25.286 -43.728 47.822 1.00 47.56 193 LYS A CA 1
ATOM 1530 C C . LYS A 1 193 ? -25.279 -44.991 48.688 1.00 47.56 193 LYS A C 1
ATOM 1532 O O . LYS A 1 193 ? -25.635 -46.045 48.167 1.00 47.56 193 LYS A O 1
ATOM 1537 N N . LYS A 1 194 ? -24.998 -44.843 49.991 1.00 40.00 194 LYS A N 1
ATOM 1538 C CA . LYS A 1 194 ? -25.466 -45.617 51.182 1.00 40.00 194 LYS A CA 1
ATOM 1539 C C . LYS A 1 194 ? -24.428 -45.422 52.309 1.00 40.00 194 LYS A C 1
ATOM 1541 O O . LYS A 1 194 ? -23.255 -45.354 51.997 1.00 40.00 194 LYS A O 1
ATOM 1546 N N . LYS A 1 195 ? -24.706 -45.384 53.617 1.00 34.59 195 LYS A N 1
ATOM 1547 C CA . LYS A 1 195 ? -25.902 -45.267 54.474 1.00 34.59 195 LYS A CA 1
ATOM 1548 C C . LYS A 1 195 ? -25.341 -45.015 55.906 1.00 34.59 195 LYS A C 1
ATOM 1550 O O . LYS A 1 195 ? -24.383 -45.676 56.272 1.00 34.59 195 LYS A O 1
ATOM 1555 N N . ARG A 1 196 ? -25.926 -44.069 56.657 1.00 35.94 196 ARG A N 1
ATOM 1556 C CA . ARG A 1 196 ? -25.942 -43.847 58.135 1.00 35.94 196 ARG A CA 1
ATOM 1557 C C . ARG A 1 196 ? -25.066 -44.701 59.089 1.00 35.94 196 ARG A C 1
ATOM 1559 O O . ARG A 1 196 ? -25.296 -45.899 59.177 1.00 35.94 196 ARG A O 1
ATOM 1566 N N . SER A 1 197 ? -24.328 -44.009 59.974 1.00 37.41 197 SER A N 1
ATOM 1567 C CA . SER A 1 197 ? -24.328 -44.032 61.474 1.00 37.41 197 SER A CA 1
ATOM 1568 C C . SER A 1 197 ? -23.075 -43.249 61.937 1.00 37.41 197 SER A C 1
ATOM 1570 O O . SER A 1 197 ? -22.081 -43.328 61.235 1.00 37.41 197 SER A O 1
ATOM 1572 N N . SER A 1 198 ? -22.956 -42.453 63.003 1.00 35.75 198 SER A N 1
ATOM 1573 C CA . SER A 1 198 ? -23.498 -42.461 64.363 1.00 35.75 198 SER A CA 1
ATOM 1574 C C . SER A 1 198 ? -23.249 -41.078 65.016 1.00 35.75 198 SER A C 1
ATOM 1576 O O . SER A 1 198 ? -22.310 -40.375 64.661 1.00 35.75 198 SER A O 1
ATOM 1578 N N . GLN A 1 199 ? -24.104 -40.731 65.975 1.00 31.86 199 GLN A N 1
ATOM 1579 C CA . GLN A 1 199 ? -24.101 -39.615 66.946 1.00 31.86 199 GLN A CA 1
ATOM 1580 C C . GLN A 1 199 ? -22.847 -39.707 67.873 1.00 31.86 199 GLN A C 1
ATOM 1582 O O . GLN A 1 199 ? -22.379 -40.825 68.074 1.00 31.86 199 GLN A O 1
ATOM 1587 N N . ARG A 1 200 ? -22.224 -38.664 68.470 1.00 31.84 200 ARG A N 1
ATOM 1588 C CA . ARG A 1 200 ? -22.744 -37.654 69.426 1.00 31.84 200 ARG A CA 1
ATOM 1589 C C . ARG A 1 200 ? -21.629 -36.634 69.829 1.00 31.84 200 ARG A C 1
ATOM 1591 O O . ARG A 1 200 ? -20.522 -37.063 70.109 1.00 31.84 200 ARG A O 1
ATOM 1598 N N . ASN A 1 201 ? -21.997 -35.345 69.882 1.00 26.94 201 ASN A N 1
ATOM 1599 C CA . ASN A 1 201 ? -21.561 -34.169 70.685 1.00 26.94 201 ASN A CA 1
ATOM 1600 C C . ASN A 1 201 ? -20.092 -33.877 71.092 1.00 26.94 201 ASN A C 1
ATOM 1602 O O . ASN A 1 201 ? -19.441 -34.718 71.699 1.00 26.94 201 ASN A O 1
ATOM 1606 N N . GLY A 1 202 ? -19.712 -32.587 70.987 1.00 26.42 202 GLY A N 1
ATOM 1607 C CA . GLY A 1 202 ? -18.809 -31.907 71.938 1.00 26.42 202 GLY A CA 1
ATOM 1608 C C . GLY A 1 202 ? -17.824 -30.878 71.356 1.00 26.42 202 GLY A C 1
ATOM 1609 O O . GLY A 1 202 ? -16.728 -31.254 70.976 1.00 26.42 202 GLY A O 1
ATOM 1610 N N . ASP A 1 203 ? -18.228 -29.603 71.378 1.00 27.45 203 ASP A N 1
ATOM 1611 C CA . ASP A 1 203 ? -17.435 -28.375 71.601 1.00 27.45 203 ASP A CA 1
ATOM 1612 C C . ASP A 1 203 ? -16.459 -27.766 70.559 1.00 27.45 203 ASP A C 1
ATOM 1614 O O . ASP A 1 203 ? -15.407 -28.286 70.211 1.00 27.45 203 ASP A O 1
ATOM 1618 N N . VAL A 1 204 ? -16.862 -26.557 70.131 1.00 31.53 204 VAL A N 1
ATOM 1619 C CA . VAL A 1 204 ? -16.123 -25.279 70.019 1.00 31.53 204 VAL A CA 1
ATOM 1620 C C . VAL A 1 204 ? -14.610 -25.326 69.747 1.00 31.53 204 VAL A C 1
ATOM 1622 O O . VAL A 1 204 ? -13.815 -25.556 70.651 1.00 31.53 204 VAL A O 1
ATOM 1625 N N . ALA A 1 205 ? -14.208 -24.862 68.556 1.00 29.95 205 ALA A N 1
ATOM 1626 C CA . ALA A 1 205 ? -12.985 -24.072 68.382 1.00 29.95 205 ALA A CA 1
ATOM 1627 C C . ALA A 1 205 ? -13.046 -23.196 67.116 1.00 29.95 205 ALA A C 1
ATOM 1629 O O . ALA A 1 205 ? -13.301 -23.664 66.008 1.00 29.95 205 ALA A O 1
ATOM 1630 N N . HIS A 1 206 ? -12.799 -21.905 67.327 1.00 30.97 206 HIS A N 1
ATOM 1631 C CA . HIS A 1 206 ? -12.547 -20.861 66.340 1.00 30.97 206 HIS A CA 1
ATOM 1632 C C . HIS A 1 206 ? -11.272 -21.112 65.536 1.00 30.97 206 HIS A C 1
ATOM 1634 O O . HIS A 1 206 ? -10.230 -21.150 66.171 1.00 30.97 206 HIS A O 1
ATOM 1640 N N . TYR A 1 207 ? -11.304 -21.044 64.200 1.00 27.78 207 TYR A N 1
ATOM 1641 C CA . TYR A 1 207 ? -10.254 -20.361 63.419 1.00 27.78 207 TYR A CA 1
ATOM 1642 C C . TYR A 1 207 ? -10.718 -20.079 61.984 1.00 27.78 207 TYR A C 1
ATOM 1644 O O . TYR A 1 207 ? -11.214 -20.948 61.271 1.00 27.78 207 TYR A O 1
ATOM 1652 N N . ALA A 1 208 ? -10.549 -18.821 61.585 1.00 30.81 208 ALA A N 1
ATOM 1653 C CA . ALA A 1 208 ? -10.680 -18.326 60.228 1.00 30.81 208 ALA A CA 1
ATOM 1654 C C . ALA A 1 208 ? -9.549 -18.849 59.331 1.00 30.81 208 ALA A C 1
ATOM 1656 O O . ALA A 1 208 ? -8.413 -18.941 59.786 1.00 30.81 208 ALA A O 1
ATOM 1657 N N . LEU A 1 209 ? -9.839 -19.074 58.044 1.00 29.08 209 LEU A N 1
ATOM 1658 C CA . LEU A 1 209 ? -8.898 -18.798 56.953 1.00 29.08 209 LEU A CA 1
ATOM 1659 C C . LEU A 1 209 ? -9.616 -18.829 55.597 1.00 29.08 209 LEU A C 1
ATOM 1661 O O . LEU A 1 209 ? -9.919 -19.877 55.034 1.00 29.08 209 LEU A O 1
ATOM 1665 N N . MET A 1 210 ? -9.881 -17.629 55.084 1.00 28.34 210 MET A N 1
ATOM 1666 C CA . MET A 1 210 ? -9.965 -17.361 53.652 1.00 28.34 210 MET A CA 1
ATOM 1667 C C . MET A 1 210 ? -8.537 -17.208 53.113 1.00 28.34 210 MET A C 1
ATOM 1669 O O . MET A 1 210 ? -7.772 -16.478 53.734 1.00 28.34 210 MET A O 1
ATOM 1673 N N . SER A 1 211 ? -8.197 -17.834 51.980 1.00 28.52 211 SER A N 1
ATOM 1674 C CA . SER A 1 211 ? -7.181 -17.374 50.999 1.00 28.52 211 SER A CA 1
ATOM 1675 C C . SER A 1 211 ? -7.100 -18.403 49.852 1.00 28.52 211 SER A C 1
ATOM 1677 O O . SER A 1 211 ? -6.904 -19.581 50.131 1.00 28.52 211 SER A O 1
ATOM 1679 N N . ASN A 1 212 ? -7.550 -18.068 48.633 1.00 30.02 212 ASN A N 1
ATOM 1680 C CA . ASN A 1 212 ? -6.785 -17.636 47.434 1.00 30.02 212 ASN A CA 1
ATOM 1681 C C . ASN A 1 212 ? -5.918 -18.762 46.814 1.00 30.02 212 ASN A C 1
ATOM 1683 O O . ASN A 1 212 ? -5.346 -19.566 47.530 1.00 30.02 212 ASN A O 1
ATOM 1687 N N . HIS A 1 213 ? -5.854 -18.953 45.488 1.00 30.81 213 HIS A N 1
ATOM 1688 C CA . HIS A 1 213 ? -5.121 -18.087 44.556 1.00 30.81 213 HIS A CA 1
ATOM 1689 C C . HIS A 1 213 ? -5.537 -18.248 43.078 1.00 30.81 213 HIS A C 1
ATOM 1691 O O . HIS A 1 213 ? -5.579 -19.352 42.545 1.00 30.81 213 HIS A O 1
ATOM 1697 N N . SER A 1 214 ? -5.730 -17.118 42.398 1.00 26.47 214 SER A N 1
ATOM 1698 C CA . SER A 1 214 ? -5.005 -16.666 41.189 1.00 26.47 214 SER A CA 1
ATOM 1699 C C . SER A 1 214 ? -5.497 -15.229 40.943 1.00 26.47 214 SER A C 1
ATOM 1701 O O . SER A 1 214 ? -6.687 -14.972 41.033 1.00 26.47 214 SER A O 1
ATOM 1703 N N . GLY A 1 215 ? -4.714 -14.171 40.777 1.00 29.61 215 GLY A N 1
ATOM 1704 C CA . GLY A 1 215 ? -3.321 -14.000 40.402 1.00 29.61 215 GLY A CA 1
ATOM 1705 C C . GLY A 1 215 ? -3.294 -12.798 39.454 1.00 29.61 215 GLY A C 1
ATOM 1706 O O . GLY A 1 215 ? -3.134 -12.980 38.258 1.00 29.61 215 GLY A O 1
ATOM 1707 N N . SER A 1 216 ? -3.549 -11.588 39.967 1.00 29.06 216 SER A N 1
ATOM 1708 C CA . SER A 1 216 ? -3.440 -10.334 39.208 1.00 29.06 216 SER A CA 1
ATOM 1709 C C . SER A 1 216 ? -2.939 -9.229 40.133 1.00 29.06 216 SER A C 1
ATOM 1711 O O . SER A 1 216 ? -3.539 -8.947 41.168 1.00 29.06 216 SER A O 1
ATOM 1713 N N . LEU A 1 217 ? -1.805 -8.646 39.759 1.00 33.94 217 LEU A N 1
ATOM 1714 C CA . LEU A 1 217 ? -1.082 -7.593 40.470 1.00 33.94 217 LEU A CA 1
ATOM 1715 C C . LEU A 1 217 ? -1.907 -6.289 40.536 1.00 33.94 217 LEU A C 1
ATOM 1717 O O . LEU A 1 217 ? -2.508 -5.918 39.526 1.00 33.94 217 LEU A O 1
ATOM 1721 N N . PRO A 1 218 ? -1.904 -5.545 41.659 1.00 29.39 218 PRO A N 1
ATOM 1722 C CA . PRO A 1 218 ? -2.439 -4.190 41.702 1.00 29.39 218 PRO A CA 1
ATOM 1723 C C . PRO A 1 218 ? -1.353 -3.166 41.335 1.00 29.39 218 PRO A C 1
ATOM 1725 O O . PRO A 1 218 ? -0.346 -3.029 42.027 1.00 29.39 218 PRO A O 1
ATOM 1728 N N . LEU A 1 219 ? -1.578 -2.401 40.265 1.00 31.03 219 LEU A N 1
ATOM 1729 C CA . LEU A 1 219 ? -0.874 -1.139 40.033 1.00 31.03 219 LEU A CA 1
ATOM 1730 C C . LEU A 1 219 ? -1.472 -0.080 40.971 1.00 31.03 219 LEU A C 1
ATOM 1732 O O . LEU A 1 219 ? -2.604 0.362 40.785 1.00 31.03 219 LEU A O 1
ATOM 1736 N N . GLN A 1 220 ? -0.712 0.314 41.994 1.00 26.84 220 GLN A N 1
ATOM 1737 C CA . GLN A 1 220 ? -1.002 1.493 42.810 1.00 26.84 220 GLN A CA 1
ATOM 1738 C C . GLN A 1 220 ? -0.871 2.755 41.948 1.00 26.84 220 GLN A C 1
ATOM 1740 O O . GLN A 1 220 ? 0.231 3.140 41.559 1.00 26.84 220 GLN A O 1
ATOM 1745 N N . LEU A 1 221 ? -1.992 3.430 41.686 1.00 30.08 221 LEU A N 1
ATOM 1746 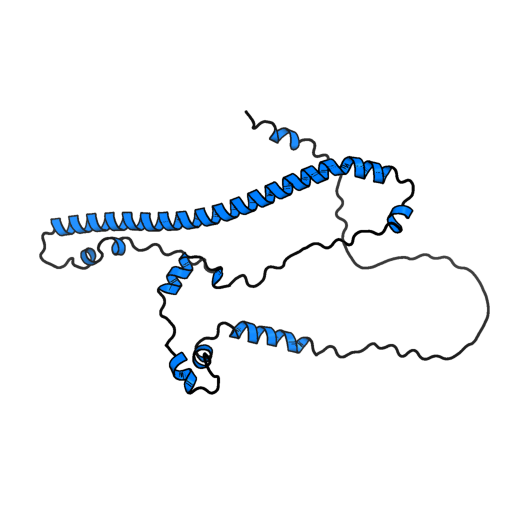C CA . LEU A 1 221 ? -1.984 4.801 41.190 1.00 30.08 221 LEU A CA 1
ATOM 1747 C C . LEU A 1 221 ? -1.729 5.734 42.383 1.00 30.08 221 LEU A C 1
ATOM 1749 O O . LEU A 1 221 ? -2.616 5.996 43.196 1.00 30.08 221 LEU A O 1
ATOM 1753 N N . VAL A 1 222 ? -0.495 6.215 42.509 1.00 30.20 222 VAL A N 1
ATOM 1754 C CA . VAL A 1 222 ? -0.173 7.348 43.380 1.00 30.20 222 VAL A CA 1
ATOM 1755 C C . VAL A 1 222 ? -0.878 8.576 42.805 1.00 30.20 222 VAL A C 1
ATOM 1757 O O . VAL A 1 222 ? -0.610 8.985 41.677 1.00 30.20 222 VAL A O 1
ATOM 1760 N N . MET A 1 223 ? -1.791 9.156 43.585 1.00 37.31 223 MET A N 1
ATOM 1761 C CA . MET A 1 223 ? -2.443 10.437 43.308 1.00 37.31 223 MET A CA 1
ATOM 1762 C C . MET A 1 223 ? -1.407 11.573 43.329 1.00 37.31 223 MET A C 1
ATOM 1764 O O . MET A 1 223 ? -1.223 12.264 44.329 1.00 37.31 223 MET A O 1
ATOM 1768 N N . GLY A 1 224 ? -0.707 11.752 42.210 1.00 34.62 224 GLY A N 1
ATOM 1769 C CA . GLY A 1 224 ? 0.131 12.906 41.907 1.00 34.62 224 GLY A CA 1
ATOM 1770 C C . GLY A 1 224 ? -0.611 13.855 40.968 1.00 34.62 224 GLY A C 1
ATOM 1771 O O . GLY A 1 224 ? -0.894 13.516 39.824 1.00 34.62 224 GLY A O 1
ATOM 1772 N N . ARG A 1 225 ? -0.941 15.046 41.470 1.00 46.34 225 ARG A N 1
ATOM 1773 C CA . ARG A 1 225 ? -1.596 16.157 40.756 1.00 46.34 225 ARG A CA 1
ATOM 1774 C C . ARG A 1 225 ? -1.019 16.404 39.343 1.00 46.34 225 ARG A C 1
ATOM 1776 O O . ARG A 1 225 ? 0.170 16.704 39.253 1.00 46.34 225 ARG A O 1
ATOM 1783 N N . PRO A 1 226 ? -1.840 16.491 38.277 1.00 43.84 226 PRO A N 1
ATOM 1784 C CA . PRO A 1 226 ? -1.426 17.073 37.006 1.00 43.84 226 PRO A CA 1
ATOM 1785 C C . PRO A 1 226 ? -2.209 18.367 36.741 1.00 43.84 226 PRO A C 1
ATOM 1787 O O . PRO A 1 226 ? -3.103 18.412 35.906 1.00 43.84 226 PRO A O 1
ATOM 1790 N N . LEU A 1 227 ? -1.885 19.448 37.457 1.00 44.12 227 LEU A N 1
ATOM 1791 C CA . LEU A 1 227 ? -2.448 20.782 37.175 1.00 44.12 227 LEU A CA 1
ATOM 1792 C C . LEU A 1 227 ? -1.519 21.682 36.343 1.00 44.12 227 LEU A C 1
ATOM 1794 O O . LEU A 1 227 ? -1.838 22.846 36.124 1.00 44.12 227 LEU A O 1
ATOM 1798 N N . LEU A 1 228 ? -0.391 21.171 35.836 1.00 49.00 228 LEU A N 1
ATOM 1799 C CA . LEU A 1 228 ? 0.577 21.997 35.100 1.00 49.00 228 LEU A CA 1
ATOM 1800 C C . LEU A 1 228 ? 0.637 21.763 33.585 1.00 49.00 228 LEU A C 1
ATOM 1802 O O . LEU A 1 228 ? 1.147 22.631 32.884 1.00 49.00 228 LEU A O 1
ATOM 1806 N N . LEU A 1 229 ? 0.055 20.688 33.041 1.00 43.16 229 LEU A N 1
ATOM 1807 C CA . LEU A 1 229 ? 0.124 20.446 31.590 1.00 43.16 229 LEU A CA 1
ATOM 1808 C C . LEU A 1 229 ? -1.016 21.103 30.788 1.00 43.16 229 LEU A C 1
ATOM 1810 O O . LEU A 1 229 ? -0.871 21.341 29.594 1.00 43.16 229 LEU A O 1
ATOM 1814 N N . ILE A 1 230 ? -2.119 21.486 31.441 1.00 46.22 230 ILE A N 1
ATOM 1815 C CA . ILE A 1 230 ? -3.265 22.129 30.769 1.00 46.22 230 ILE A CA 1
ATOM 1816 C C . ILE A 1 230 ? -3.001 23.622 30.480 1.00 46.22 230 ILE A C 1
ATOM 1818 O O . ILE A 1 230 ? -3.590 24.191 29.564 1.00 46.22 230 ILE A O 1
ATOM 1822 N N . ARG A 1 231 ? -2.051 24.266 31.177 1.00 43.09 231 ARG A N 1
ATOM 1823 C CA . ARG A 1 231 ? -1.697 25.676 30.913 1.00 43.09 231 ARG A CA 1
ATOM 1824 C C . ARG A 1 231 ? -0.770 25.893 29.712 1.00 43.09 231 ARG A C 1
ATOM 1826 O O . ARG A 1 231 ? -0.706 27.016 29.225 1.00 43.09 231 ARG A O 1
ATOM 1833 N N . LEU A 1 232 ? -0.097 24.859 29.204 1.00 43.75 232 LEU A N 1
ATOM 1834 C CA . LEU A 1 232 ? 0.830 24.997 28.070 1.00 43.75 232 LEU A CA 1
ATOM 1835 C C . LEU A 1 232 ? 0.142 24.970 26.694 1.00 43.75 232 LEU A C 1
ATOM 1837 O O . 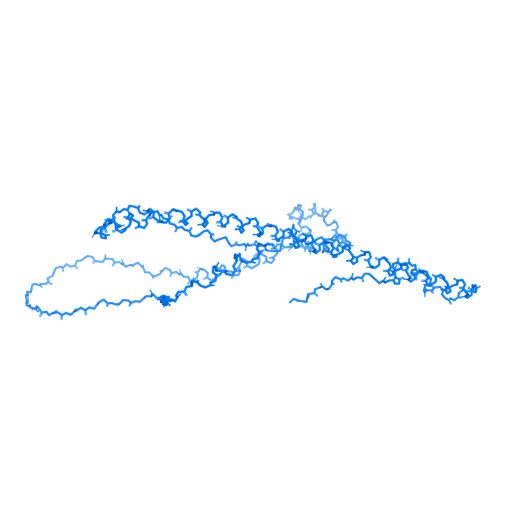LEU A 1 232 ? 0.717 25.456 25.727 1.00 43.75 232 LEU A O 1
ATOM 1841 N N . LEU A 1 233 ? -1.106 24.499 26.599 1.00 46.81 233 LEU A N 1
ATOM 1842 C CA . LEU A 1 233 ? -1.856 24.437 25.332 1.00 46.81 233 LEU A CA 1
ATOM 1843 C C . LEU A 1 233 ? -2.729 25.672 25.039 1.00 46.81 233 LEU A C 1
ATOM 1845 O O . LEU A 1 233 ? -3.356 25.736 23.987 1.00 46.81 233 LEU A O 1
ATOM 1849 N N . GLN A 1 234 ? -2.754 26.670 25.929 1.00 47.84 234 GLN A N 1
ATOM 1850 C CA . GLN A 1 234 ? -3.479 27.935 25.711 1.00 47.84 234 GLN A CA 1
ATOM 1851 C C . GLN A 1 234 ? -2.579 29.085 25.220 1.00 47.84 234 GLN A C 1
ATOM 1853 O O . GLN A 1 234 ? -3.083 30.177 24.975 1.00 47.84 234 GLN A O 1
ATOM 1858 N N . LEU A 1 235 ? -1.265 28.868 25.045 1.00 50.31 235 LEU A N 1
ATOM 1859 C CA . LEU A 1 235 ? -0.330 29.922 24.615 1.00 50.31 235 LEU A CA 1
ATOM 1860 C C . LEU A 1 235 ? 0.071 29.886 23.129 1.00 50.31 235 LEU A C 1
ATOM 1862 O O . LEU A 1 235 ? 0.798 30.768 22.690 1.00 50.31 235 LEU A O 1
ATOM 1866 N N . THR A 1 236 ? -0.419 28.930 22.336 1.00 49.19 236 THR A N 1
ATOM 1867 C CA . THR A 1 236 ? -0.107 28.814 20.893 1.00 49.19 236 THR A CA 1
ATOM 1868 C C . THR A 1 236 ? -1.272 29.182 19.968 1.00 49.19 236 THR A C 1
ATOM 1870 O O . THR A 1 236 ? -1.271 28.841 18.789 1.00 49.19 236 THR A O 1
ATOM 1873 N N . ARG A 1 237 ? -2.260 29.931 20.474 1.00 49.31 237 ARG A N 1
ATOM 1874 C CA . ARG A 1 237 ? -3.231 30.665 19.647 1.00 49.31 237 ARG A CA 1
ATOM 1875 C C . ARG A 1 237 ? -3.075 32.171 19.861 1.00 49.31 237 ARG A C 1
ATOM 1877 O O . ARG A 1 237 ? -3.852 32.792 20.583 1.00 49.31 237 ARG A O 1
ATOM 1884 N N . ARG A 1 238 ? -2.062 32.741 19.217 1.00 46.25 238 ARG A N 1
ATOM 1885 C CA . ARG A 1 238 ? -2.084 34.093 18.654 1.00 46.25 238 ARG A CA 1
ATOM 1886 C C . ARG A 1 238 ? -1.376 34.058 17.315 1.00 46.25 238 ARG A C 1
ATOM 1888 O O . ARG A 1 238 ? -0.341 33.363 17.248 1.00 46.25 238 ARG A O 1
#